Protein AF-A0A3D5MPU1-F1 (afdb_monomer_lite)

Structure (mmCIF, N/CA/C/O backbone):
data_AF-A0A3D5MPU1-F1
#
_entry.id   AF-A0A3D5MPU1-F1
#
loop_
_atom_site.group_PDB
_atom_site.id
_atom_site.type_symbol
_atom_site.label_atom_id
_atom_site.label_alt_id
_atom_site.label_comp_id
_atom_site.label_asym_id
_atom_site.label_entity_id
_atom_site.label_seq_id
_atom_site.pdbx_PDB_ins_code
_atom_site.Cartn_x
_atom_site.Cartn_y
_atom_site.Cartn_z
_atom_site.occupancy
_atom_site.B_iso_or_equiv
_atom_site.auth_seq_id
_atom_site.auth_comp_id
_atom_site.auth_asym_id
_atom_site.auth_atom_id
_atom_site.pdbx_PDB_model_num
ATOM 1 N N . MET A 1 1 ? -26.721 -15.824 53.445 1.00 35.22 1 MET A N 1
ATOM 2 C CA . MET A 1 1 ? -26.313 -14.855 52.401 1.00 35.22 1 MET A CA 1
ATOM 3 C C . MET A 1 1 ? -26.023 -15.673 51.146 1.00 35.22 1 MET A C 1
ATOM 5 O O . MET A 1 1 ? -25.063 -16.417 51.163 1.00 35.22 1 MET A O 1
ATOM 9 N N . ARG A 1 2 ? -26.947 -15.880 50.197 1.00 25.91 2 ARG A N 1
ATOM 10 C CA . ARG A 1 2 ? -27.462 -14.922 49.196 1.00 25.91 2 ARG A CA 1
ATOM 11 C C . ARG A 1 2 ? -26.354 -14.086 48.544 1.00 25.91 2 ARG A C 1
ATOM 13 O O . ARG A 1 2 ? -25.789 -13.239 49.220 1.00 25.91 2 ARG A O 1
ATOM 20 N N . GLY A 1 3 ? -26.198 -14.259 47.229 1.00 29.27 3 GLY A N 1
ATOM 21 C CA . GLY A 1 3 ? -25.849 -13.179 46.303 1.00 29.27 3 GLY A CA 1
ATOM 22 C C . GLY A 1 3 ? -24.435 -13.208 45.731 1.00 29.27 3 GLY A C 1
ATOM 23 O O . GLY A 1 3 ? -23.505 -12.820 46.421 1.00 29.27 3 GLY A O 1
ATOM 24 N N . LEU A 1 4 ? -24.330 -13.597 44.451 1.00 30.84 4 LEU A N 1
ATOM 25 C CA . LEU A 1 4 ? -23.572 -12.936 43.361 1.00 30.84 4 LEU A CA 1
ATOM 26 C C . LEU A 1 4 ? -23.105 -13.941 42.287 1.00 30.84 4 LEU A C 1
ATOM 28 O O . LEU A 1 4 ? -21.939 -14.002 41.928 1.00 30.84 4 LEU A O 1
ATOM 32 N N . CYS A 1 5 ? -24.033 -14.723 41.741 1.00 29.59 5 CYS A N 1
ATOM 33 C CA . CYS A 1 5 ? -23.914 -15.303 40.400 1.00 29.59 5 CYS A CA 1
ATOM 34 C C . CYS A 1 5 ? -25.323 -15.312 39.810 1.00 29.59 5 CYS A C 1
ATOM 36 O O . CYS A 1 5 ? -26.058 -16.286 39.928 1.00 29.59 5 CYS A O 1
ATOM 38 N N . GLY A 1 6 ? -25.736 -14.156 39.288 1.00 26.67 6 GLY A N 1
ATOM 39 C CA . GLY A 1 6 ? -26.937 -14.057 38.472 1.00 26.67 6 GLY A CA 1
ATOM 40 C C . GLY A 1 6 ? -26.687 -14.761 37.145 1.00 26.67 6 GLY A C 1
ATOM 41 O O . GLY A 1 6 ? -25.713 -14.465 36.455 1.00 26.67 6 GLY A O 1
ATOM 42 N N . GLU A 1 7 ? -27.560 -15.708 36.829 1.00 29.25 7 GLU A N 1
ATOM 43 C CA . GLU A 1 7 ? -27.644 -16.395 35.549 1.00 29.25 7 GLU A CA 1
ATOM 44 C C . GLU A 1 7 ? -27.735 -15.370 34.407 1.00 29.25 7 GLU A C 1
ATOM 46 O O . GLU A 1 7 ? -28.662 -14.563 34.336 1.00 29.25 7 GLU A O 1
ATOM 51 N N . LEU A 1 8 ? -26.752 -15.388 33.506 1.00 30.75 8 LEU A N 1
ATOM 52 C CA . LEU A 1 8 ? -26.817 -14.661 32.242 1.00 30.75 8 LEU A CA 1
ATOM 53 C C . LEU A 1 8 ? -27.753 -15.426 31.292 1.00 30.75 8 LEU A C 1
ATOM 55 O O . LEU A 1 8 ? -27.477 -16.591 30.992 1.00 30.75 8 LEU A O 1
ATOM 59 N N . PRO A 1 9 ? -28.832 -14.816 30.770 1.00 29.73 9 PRO A N 1
ATOM 60 C CA . PRO A 1 9 ? -29.689 -15.483 29.806 1.00 29.73 9 PRO A CA 1
ATOM 61 C C . PRO A 1 9 ? -28.940 -15.664 28.480 1.00 29.73 9 PRO A C 1
ATOM 63 O O . PRO A 1 9 ? -28.600 -14.712 27.774 1.00 29.73 9 PRO A O 1
ATOM 66 N N . ALA A 1 10 ? -28.708 -16.924 28.122 1.00 34.78 10 ALA A N 1
ATOM 67 C CA . ALA A 1 10 ? -28.227 -17.340 26.817 1.00 34.78 10 ALA A CA 1
ATOM 68 C C . ALA A 1 10 ? -29.304 -17.071 25.753 1.00 34.78 10 ALA A C 1
ATOM 70 O O . ALA A 1 10 ? -30.110 -17.948 25.464 1.00 34.78 10 ALA A O 1
ATOM 71 N N . ARG A 1 11 ? -29.346 -15.854 25.193 1.00 34.81 11 ARG A N 1
ATOM 72 C CA . ARG A 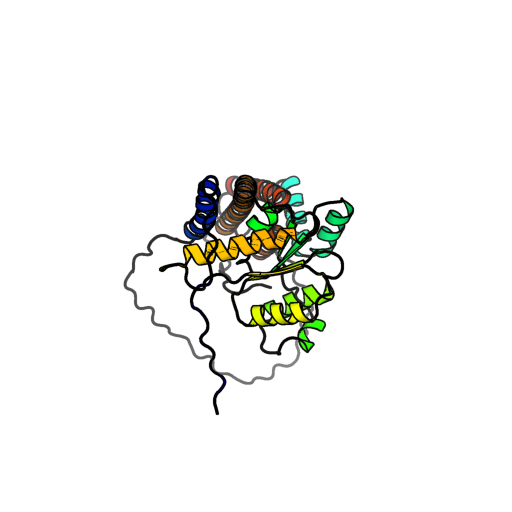1 11 ? -30.034 -15.516 23.928 1.00 34.81 11 ARG A CA 1
ATOM 73 C C . ARG A 1 11 ? -29.644 -14.104 23.471 1.00 34.81 11 ARG A C 1
ATOM 75 O O . ARG A 1 11 ? -30.420 -13.160 23.539 1.00 34.81 11 ARG A O 1
ATOM 82 N N . GLY A 1 12 ? -28.418 -13.967 22.972 1.00 27.69 12 GLY A N 1
ATOM 83 C CA . GLY A 1 12 ? -28.043 -12.837 22.124 1.00 27.69 12 GLY A CA 1
ATOM 84 C C . GLY A 1 12 ? -28.553 -13.088 20.708 1.00 27.69 12 GLY A C 1
ATOM 85 O O . GLY A 1 12 ? -28.042 -13.965 20.013 1.00 27.69 12 GLY A O 1
ATOM 86 N N . HIS A 1 13 ? -29.585 -12.357 20.293 1.00 29.94 13 HIS A N 1
ATOM 87 C CA . HIS A 1 13 ? -30.071 -12.349 18.917 1.00 29.94 13 HIS A CA 1
ATOM 88 C C . HIS A 1 13 ? -28.937 -11.962 17.951 1.00 29.94 13 HIS A C 1
ATOM 90 O O . HIS A 1 13 ? -28.546 -10.800 17.871 1.00 29.94 13 HIS A O 1
ATOM 96 N N . LEU A 1 14 ? -28.430 -12.929 17.180 1.00 31.69 14 LEU A N 1
ATOM 97 C CA . LEU A 1 14 ? -27.760 -12.637 15.912 1.00 31.69 14 LEU A CA 1
ATOM 98 C C . LEU A 1 14 ? -28.778 -11.929 14.998 1.00 31.69 14 LEU A C 1
ATOM 100 O O . LEU A 1 14 ? -29.907 -12.422 14.878 1.00 31.69 14 LEU A O 1
ATOM 104 N N . PRO A 1 15 ? -28.432 -10.800 14.352 1.00 33.56 15 PRO A N 1
ATOM 105 C CA . PRO A 1 15 ? -29.333 -10.173 13.398 1.00 33.56 15 PRO A CA 1
ATOM 106 C C . PRO A 1 15 ? -29.634 -11.163 12.267 1.00 33.56 15 PRO A C 1
ATOM 108 O O . PRO A 1 15 ? -28.725 -11.739 11.666 1.00 33.56 15 PRO A O 1
ATOM 111 N N . ARG A 1 16 ? -30.927 -11.390 12.002 1.00 30.80 16 ARG A N 1
ATOM 112 C CA . ARG A 1 16 ? -31.380 -12.205 10.867 1.00 30.80 16 ARG A CA 1
ATOM 113 C C . ARG A 1 16 ? -30.819 -11.612 9.565 1.00 30.80 16 ARG A C 1
ATOM 115 O O . ARG A 1 16 ? -30.860 -10.391 9.407 1.00 30.80 16 ARG A O 1
ATOM 122 N N . PRO A 1 17 ? -30.337 -12.439 8.620 1.00 34.53 17 PRO A N 1
ATOM 123 C CA . PRO A 1 17 ? -29.928 -11.945 7.314 1.00 34.53 17 PRO A CA 1
ATOM 124 C C . PRO A 1 17 ? -31.130 -11.301 6.611 1.00 34.53 17 PRO A C 1
ATOM 126 O O . PRO A 1 17 ? -32.203 -11.901 6.527 1.00 34.53 17 PRO A O 1
ATOM 129 N N . LEU A 1 18 ? -30.946 -10.070 6.126 1.00 30.09 18 LEU A N 1
ATOM 130 C CA . LEU A 1 18 ? -31.946 -9.354 5.333 1.00 30.09 18 LEU A CA 1
ATOM 131 C C . LEU A 1 18 ? -32.291 -10.180 4.079 1.00 30.09 18 LEU A C 1
ATOM 133 O O . LEU A 1 18 ? -31.375 -10.590 3.351 1.00 30.09 18 LEU A O 1
ATOM 137 N N . PRO A 1 19 ? -33.578 -10.443 3.797 1.00 29.64 19 PRO A N 1
ATOM 138 C CA . PRO A 1 19 ? -33.961 -11.203 2.621 1.00 29.64 19 PRO A CA 1
ATOM 139 C C . PRO A 1 19 ? -33.825 -10.328 1.368 1.00 29.64 19 PRO A C 1
ATOM 141 O O . PRO A 1 19 ? -34.307 -9.202 1.321 1.00 29.64 19 PRO A O 1
ATOM 144 N N . GLY A 1 20 ? -33.181 -10.878 0.335 1.00 35.03 20 GLY A N 1
ATOM 145 C CA . GLY A 1 20 ? -33.316 -10.386 -1.039 1.00 35.03 20 GLY A CA 1
ATOM 146 C C . GLY A 1 20 ? -32.508 -9.136 -1.400 1.00 35.03 20 GLY A C 1
ATOM 147 O O . GLY A 1 20 ? -33.103 -8.127 -1.749 1.00 35.03 20 GLY A O 1
ATOM 148 N N . ARG A 1 21 ? -31.166 -9.224 -1.350 1.00 34.47 21 ARG A N 1
ATOM 149 C CA . ARG A 1 21 ? -30.175 -8.424 -2.137 1.00 34.47 21 ARG A CA 1
ATOM 150 C C . ARG A 1 21 ? -28.704 -8.769 -1.810 1.00 34.47 21 ARG A C 1
ATOM 152 O O . ARG A 1 21 ? -27.801 -8.344 -2.518 1.00 34.47 21 ARG A O 1
ATOM 159 N N . GLY A 1 22 ? -28.447 -9.610 -0.798 1.00 31.69 22 GLY A N 1
ATOM 160 C CA . GLY A 1 22 ? -27.094 -9.958 -0.320 1.00 31.69 22 GLY A CA 1
ATOM 161 C C . GLY A 1 22 ? -26.334 -11.081 -1.050 1.00 31.69 22 GLY A C 1
ATOM 162 O O . GLY A 1 22 ? -25.187 -11.343 -0.702 1.00 31.69 22 GLY A O 1
ATOM 163 N N . ARG A 1 23 ? -26.909 -11.762 -2.056 1.00 33.88 23 ARG A N 1
ATOM 164 C CA . ARG A 1 23 ? -26.206 -12.878 -2.736 1.00 33.88 23 ARG A CA 1
ATOM 165 C C . ARG A 1 23 ? -25.052 -12.417 -3.641 1.00 33.88 23 ARG A C 1
ATOM 167 O O . ARG A 1 23 ? -24.059 -13.133 -3.731 1.00 33.88 23 ARG A O 1
ATOM 174 N N . LEU A 1 24 ? -25.123 -11.215 -4.227 1.00 36.62 24 LEU A N 1
ATOM 175 C CA . LEU A 1 24 ? -24.022 -10.660 -5.035 1.00 36.62 24 LEU A CA 1
ATOM 176 C C . LEU A 1 24 ? -22.836 -10.184 -4.172 1.00 36.62 24 LEU A C 1
ATOM 178 O O . LEU A 1 24 ? -21.691 -10.500 -4.483 1.00 36.62 24 LEU A O 1
ATOM 182 N N . GLN A 1 25 ? -23.092 -9.514 -3.039 1.00 40.81 25 GLN A N 1
ATOM 183 C CA . GLN A 1 25 ? -22.042 -9.094 -2.090 1.00 40.81 25 GLN A CA 1
ATOM 184 C C . GLN A 1 25 ? -21.296 -10.289 -1.474 1.00 40.81 25 GLN A C 1
ATOM 186 O O . GLN A 1 25 ? -20.104 -10.208 -1.181 1.00 40.81 25 GLN A O 1
ATOM 191 N N . VAL A 1 26 ? -21.989 -11.420 -1.307 1.00 40.16 26 VAL A N 1
ATOM 192 C CA . VAL A 1 26 ? -21.423 -12.652 -0.751 1.00 40.16 26 VAL A CA 1
ATOM 193 C C . VAL A 1 26 ? -20.425 -13.309 -1.699 1.00 40.16 26 VAL A C 1
ATOM 195 O O . VAL A 1 26 ? -19.353 -13.718 -1.252 1.00 40.16 26 VAL A O 1
ATOM 198 N N . HIS A 1 27 ? -20.746 -13.371 -2.992 1.00 41.03 27 HIS A N 1
ATOM 199 C CA . HIS A 1 27 ? -19.885 -13.995 -3.994 1.00 41.03 27 HIS A CA 1
ATOM 200 C C . HIS A 1 27 ? -18.610 -13.182 -4.243 1.00 41.03 27 HIS A C 1
ATOM 202 O O . HIS A 1 27 ? -17.533 -13.744 -4.420 1.00 41.03 27 HIS A O 1
ATOM 208 N N . LEU A 1 28 ? -18.713 -11.857 -4.171 1.00 42.78 28 LEU A N 1
ATOM 209 C CA . LEU A 1 28 ? -17.608 -10.954 -4.450 1.00 42.78 28 LEU A CA 1
ATOM 210 C C . LEU A 1 28 ? -16.553 -10.904 -3.329 1.00 42.78 28 LEU A C 1
ATOM 212 O O . LEU A 1 28 ? -15.352 -10.918 -3.597 1.00 42.78 28 LEU A O 1
ATOM 216 N N . LEU A 1 29 ? -16.990 -10.956 -2.067 1.00 43.28 29 LEU A N 1
ATOM 217 C CA . LEU A 1 29 ? -16.094 -11.087 -0.912 1.00 43.28 29 LEU A CA 1
ATOM 218 C C . LEU A 1 29 ? -15.352 -12.442 -0.923 1.00 43.28 29 LEU A C 1
ATOM 220 O O . LEU A 1 29 ? -14.183 -12.526 -0.557 1.00 43.28 29 LEU A O 1
ATOM 224 N N . LEU A 1 30 ? -16.018 -13.501 -1.403 1.00 44.41 30 LEU A N 1
ATOM 225 C CA . LEU A 1 30 ? -15.417 -14.826 -1.594 1.00 44.41 30 LEU A CA 1
ATOM 226 C C . LEU A 1 30 ? -14.476 -14.880 -2.802 1.00 44.41 30 LEU A C 1
ATOM 228 O O . LEU A 1 30 ? -13.489 -15.614 -2.771 1.00 44.41 30 LEU A O 1
ATOM 232 N N . LEU A 1 31 ? -14.742 -14.099 -3.852 1.00 45.19 31 LEU A N 1
ATOM 233 C CA . LEU A 1 31 ? -13.823 -13.922 -4.976 1.00 45.19 31 LEU A CA 1
ATOM 234 C C . LEU A 1 31 ? -12.543 -13.206 -4.542 1.00 45.19 31 LEU A C 1
ATOM 236 O O . LEU A 1 31 ? -11.477 -13.608 -4.996 1.00 45.19 31 LEU A O 1
ATOM 240 N N . LEU A 1 32 ? -12.611 -12.247 -3.614 1.00 46.09 32 LEU A N 1
ATOM 241 C CA . LEU A 1 32 ? -11.443 -11.656 -2.943 1.00 46.09 32 LEU A CA 1
ATOM 242 C C . LEU A 1 32 ? -10.606 -12.727 -2.223 1.00 46.09 32 LEU A C 1
ATOM 244 O O . LEU A 1 32 ? -9.409 -12.845 -2.472 1.00 46.09 32 LEU A O 1
ATOM 248 N N . CYS A 1 33 ? -11.234 -13.600 -1.430 1.00 38.41 33 CYS A N 1
ATOM 249 C CA . CYS A 1 33 ? -10.529 -14.715 -0.786 1.00 38.41 33 CYS A CA 1
ATOM 250 C C . CYS A 1 33 ? -9.966 -15.739 -1.797 1.00 38.41 33 CYS A C 1
ATOM 252 O O . CYS A 1 33 ? -8.845 -16.215 -1.633 1.00 38.41 33 CYS A O 1
ATOM 254 N N . ARG A 1 34 ? -10.692 -16.056 -2.881 1.00 37.28 34 ARG A N 1
ATOM 255 C CA . ARG A 1 34 ? -10.249 -17.014 -3.917 1.00 37.28 34 ARG A CA 1
ATOM 256 C C . ARG A 1 34 ? -9.177 -16.458 -4.859 1.00 37.28 34 ARG A C 1
ATOM 258 O O . ARG A 1 34 ? -8.331 -17.223 -5.315 1.00 37.28 34 ARG A O 1
ATOM 265 N N . THR A 1 35 ? -9.184 -15.161 -5.162 1.00 37.78 35 THR A N 1
ATOM 266 C CA . THR A 1 35 ? -8.141 -14.504 -5.976 1.00 37.78 35 THR A CA 1
ATOM 267 C C . THR A 1 35 ? -6.845 -14.325 -5.195 1.00 37.78 35 THR A C 1
ATOM 269 O O . THR A 1 35 ? -5.776 -14.523 -5.770 1.00 37.78 35 THR A O 1
ATOM 272 N N . LEU A 1 36 ? -6.929 -14.067 -3.885 1.00 38.81 36 LEU A N 1
ATOM 273 C CA . LEU A 1 36 ? -5.780 -14.152 -2.978 1.00 38.81 36 LEU A CA 1
ATOM 274 C C . LEU A 1 36 ? -5.213 -15.584 -2.905 1.00 38.81 36 LEU A C 1
ATOM 276 O O . LEU A 1 36 ? -4.003 -15.756 -2.797 1.00 38.81 36 LEU A O 1
ATOM 280 N N . HIS A 1 37 ? -6.058 -16.611 -3.048 1.00 37.25 37 HIS A N 1
ATOM 281 C CA . HIS A 1 37 ? -5.649 -18.019 -2.987 1.00 37.25 37 HIS A CA 1
ATOM 282 C C . HIS A 1 37 ? -5.073 -18.579 -4.309 1.00 37.25 37 HIS A C 1
ATOM 284 O O . HIS A 1 37 ? -4.066 -19.283 -4.295 1.00 37.25 37 HIS A O 1
ATOM 290 N N . ARG A 1 38 ? -5.633 -18.239 -5.484 1.00 34.78 38 ARG A N 1
ATOM 291 C CA . ARG A 1 38 ? -5.167 -18.794 -6.779 1.00 34.78 38 ARG A CA 1
ATOM 292 C C . ARG A 1 38 ? -3.757 -18.364 -7.199 1.00 34.78 38 ARG A C 1
ATOM 294 O O . ARG A 1 38 ? -3.171 -19.024 -8.048 1.00 34.78 38 ARG A O 1
ATOM 301 N N . ARG A 1 39 ? -3.197 -17.289 -6.635 1.00 38.34 39 ARG A N 1
ATOM 302 C CA . ARG A 1 39 ? -1.836 -16.818 -6.970 1.00 38.34 39 ARG A CA 1
ATOM 303 C C . ARG A 1 39 ? -0.739 -17.360 -6.036 1.00 38.34 39 ARG A C 1
ATOM 305 O O . ARG A 1 39 ? 0.414 -16.980 -6.198 1.00 38.34 39 ARG A O 1
ATOM 312 N N . GLY A 1 40 ? -1.081 -18.253 -5.098 1.00 30.44 40 GLY A N 1
ATOM 313 C CA . GLY A 1 40 ? -0.145 -18.882 -4.154 1.00 30.44 40 GLY A CA 1
ATOM 314 C C . GLY A 1 40 ? 0.370 -20.278 -4.536 1.00 30.44 40 GLY A C 1
ATOM 315 O O . GLY A 1 40 ? 1.191 -20.824 -3.806 1.00 30.44 40 GLY A O 1
ATOM 316 N N . HIS A 1 41 ? -0.067 -20.867 -5.653 1.00 32.22 41 HIS A N 1
ATOM 317 C CA . HIS A 1 41 ? 0.373 -22.205 -6.062 1.00 32.22 41 HIS A CA 1
ATOM 318 C C . HIS A 1 41 ? 1.336 -22.149 -7.252 1.00 32.22 41 HIS A C 1
ATOM 320 O O . HIS A 1 41 ? 0.923 -22.128 -8.410 1.00 32.22 41 HIS A O 1
ATOM 326 N N . GLY A 1 42 ? 2.637 -22.184 -6.950 1.00 30.34 42 GLY A N 1
ATOM 327 C CA . GLY A 1 42 ? 3.586 -22.880 -7.814 1.00 30.34 42 GLY A CA 1
ATOM 328 C C . GLY A 1 42 ? 3.218 -24.367 -7.833 1.00 30.34 42 GLY A C 1
ATOM 329 O O . GLY A 1 42 ? 2.860 -24.926 -6.795 1.00 30.34 42 GLY A O 1
ATOM 330 N N . GLY A 1 43 ? 3.219 -24.974 -9.020 1.00 27.86 43 GLY A N 1
ATOM 331 C CA . GLY A 1 43 ? 2.878 -26.385 -9.220 1.00 27.86 43 GLY A CA 1
ATOM 332 C C . GLY A 1 43 ? 3.766 -27.354 -8.420 1.00 27.86 43 GLY A C 1
ATOM 333 O O . GLY A 1 43 ? 4.780 -26.946 -7.851 1.00 27.86 43 GLY A O 1
ATOM 334 N N . PRO A 1 44 ? 3.398 -28.646 -8.365 1.00 26.58 44 PRO A N 1
ATOM 335 C CA . PRO A 1 44 ? 4.079 -29.624 -7.527 1.00 26.58 44 PRO A CA 1
ATOM 336 C C . PRO A 1 44 ? 5.527 -29.815 -7.993 1.00 26.58 44 PRO A C 1
ATOM 338 O O . PRO A 1 44 ? 5.783 -30.300 -9.095 1.00 26.58 44 PRO A O 1
ATOM 341 N N . VAL A 1 45 ? 6.482 -29.454 -7.135 1.00 29.78 45 VAL A N 1
ATOM 342 C CA . VAL A 1 45 ? 7.882 -29.857 -7.289 1.00 29.78 45 VAL A CA 1
ATOM 343 C C . VAL A 1 45 ? 7.947 -31.352 -6.984 1.00 29.78 45 VAL A C 1
ATOM 345 O O . VAL A 1 45 ? 7.640 -31.780 -5.873 1.00 29.78 45 VAL A O 1
ATOM 348 N N . ARG A 1 46 ? 8.297 -32.157 -7.992 1.00 28.19 46 ARG A N 1
ATOM 349 C CA . ARG A 1 46 ? 8.567 -33.591 -7.828 1.00 28.19 46 ARG A CA 1
ATOM 350 C C . ARG A 1 46 ? 9.730 -33.773 -6.850 1.00 28.19 46 ARG A C 1
ATOM 352 O O . ARG A 1 46 ? 10.785 -33.172 -7.033 1.00 28.19 46 ARG A O 1
ATOM 359 N N . SER A 1 47 ? 9.539 -34.620 -5.844 1.00 27.72 47 SER A N 1
ATOM 360 C CA . SER A 1 47 ? 10.589 -35.069 -4.932 1.00 27.72 47 SER A CA 1
ATOM 361 C C . SER A 1 47 ? 11.614 -35.909 -5.700 1.00 27.72 47 SER A C 1
ATOM 363 O O . SER A 1 47 ? 11.347 -37.063 -6.034 1.00 27.72 47 SER A O 1
ATOM 365 N N . GLY A 1 48 ? 12.760 -35.313 -6.022 1.00 28.23 48 GLY A N 1
ATOM 366 C CA . GLY A 1 48 ? 13.958 -36.040 -6.428 1.00 28.23 48 GLY A CA 1
ATOM 367 C C . GLY A 1 48 ? 14.778 -36.380 -5.190 1.00 28.23 48 GLY A C 1
ATOM 368 O O . GLY A 1 48 ? 15.161 -35.480 -4.445 1.00 28.23 48 GLY A O 1
ATOM 369 N N . ASP A 1 49 ? 15.000 -37.672 -4.974 1.00 32.72 49 ASP A N 1
ATOM 370 C CA . ASP A 1 49 ? 15.866 -38.225 -3.937 1.00 32.72 49 ASP A CA 1
ATOM 371 C C . ASP A 1 49 ? 17.302 -37.713 -4.126 1.00 32.72 49 ASP A C 1
ATOM 373 O O . ASP A 1 49 ? 17.926 -37.922 -5.167 1.00 32.72 49 ASP A O 1
ATOM 377 N N . GLY A 1 50 ? 17.822 -37.007 -3.128 1.00 27.77 50 GLY A N 1
ATOM 378 C CA . GLY A 1 50 ? 19.167 -36.448 -3.155 1.00 27.77 50 GLY A CA 1
ATOM 379 C C . GLY A 1 50 ? 19.528 -35.884 -1.791 1.00 27.77 50 GLY A C 1
ATOM 380 O O . GLY A 1 50 ? 19.188 -34.749 -1.465 1.00 27.77 50 GLY A O 1
ATOM 381 N N . SER A 1 51 ? 20.201 -36.689 -0.971 1.00 28.98 51 SER A N 1
ATOM 382 C CA . SER A 1 51 ? 20.696 -36.289 0.345 1.00 28.98 51 SER A CA 1
ATOM 383 C C . SER A 1 51 ? 21.705 -35.138 0.219 1.00 28.98 51 SER A C 1
ATOM 385 O O . SER A 1 51 ? 22.881 -35.360 -0.076 1.00 28.98 51 SER A O 1
ATOM 387 N N . LEU A 1 52 ? 21.265 -33.903 0.459 1.00 27.59 52 LEU A N 1
ATOM 388 C CA . LEU A 1 52 ? 22.157 -32.757 0.622 1.00 27.59 52 LEU A CA 1
ATOM 389 C C . LEU A 1 52 ? 22.800 -32.826 2.012 1.00 27.59 52 LEU A C 1
ATOM 391 O O . LEU A 1 52 ? 22.205 -32.430 3.014 1.00 27.59 52 LEU A O 1
ATOM 395 N N . ARG A 1 53 ? 24.026 -33.353 2.064 1.00 26.78 53 ARG A N 1
ATOM 396 C CA . ARG A 1 53 ? 24.928 -33.189 3.209 1.00 26.78 53 ARG A CA 1
ATOM 397 C C . ARG A 1 53 ? 25.262 -31.702 3.360 1.00 26.78 53 ARG A C 1
ATOM 399 O O . ARG A 1 53 ? 25.734 -31.075 2.415 1.00 26.78 53 ARG A O 1
ATOM 406 N N . GLN A 1 54 ? 24.995 -31.140 4.536 1.00 29.84 54 GLN A N 1
ATOM 407 C CA . GLN A 1 54 ? 25.442 -29.802 4.921 1.00 29.84 54 GLN A CA 1
ATOM 408 C C . GLN A 1 54 ? 26.855 -29.895 5.505 1.00 29.84 54 GLN A C 1
ATOM 410 O O . GLN A 1 54 ? 27.011 -30.100 6.704 1.00 29.84 54 GLN A O 1
ATOM 415 N N . ASP A 1 55 ? 27.876 -29.723 4.670 1.00 26.91 55 ASP A N 1
ATOM 416 C CA . ASP A 1 55 ? 29.234 -29.455 5.147 1.00 26.91 55 ASP A CA 1
ATOM 417 C C . ASP A 1 55 ? 29.438 -27.934 5.203 1.00 26.91 55 ASP A C 1
ATOM 419 O O . ASP A 1 55 ? 29.674 -27.273 4.192 1.00 26.91 55 ASP A O 1
ATOM 423 N N . VAL A 1 56 ? 29.298 -27.359 6.401 1.00 30.11 56 VAL A N 1
ATOM 424 C CA . VAL A 1 56 ? 29.649 -25.960 6.695 1.00 30.11 56 VAL A CA 1
ATOM 425 C C . VAL A 1 56 ? 31.061 -25.946 7.292 1.00 30.11 56 VAL A C 1
ATOM 427 O O . VAL A 1 56 ? 31.253 -26.517 8.367 1.00 30.11 56 VAL A O 1
ATOM 430 N N . PRO A 1 57 ? 32.067 -25.301 6.671 1.00 28.58 57 PRO A N 1
ATOM 431 C CA . PRO A 1 57 ? 33.383 -25.185 7.287 1.00 28.58 57 PRO A CA 1
ATOM 432 C C . PRO A 1 57 ? 33.339 -24.199 8.459 1.00 28.58 57 PRO A C 1
ATOM 434 O O . PRO A 1 57 ? 32.891 -23.059 8.320 1.00 28.58 57 PRO A O 1
ATOM 437 N N . ALA A 1 58 ? 33.845 -24.624 9.616 1.00 28.50 58 ALA A N 1
ATOM 438 C CA . ALA A 1 58 ? 34.018 -23.774 10.787 1.00 28.50 58 ALA A CA 1
ATOM 439 C C . ALA A 1 58 ? 35.148 -22.752 10.559 1.00 28.50 58 ALA A C 1
ATOM 441 O O . ALA A 1 58 ? 36.318 -23.118 10.437 1.00 28.50 58 ALA A O 1
ATOM 442 N N . VAL A 1 59 ? 34.816 -21.459 10.550 1.00 30.48 59 VAL A N 1
ATOM 443 C CA . VAL A 1 59 ? 35.807 -20.373 10.561 1.00 30.48 59 VAL A CA 1
ATOM 444 C C . VAL A 1 59 ? 36.288 -20.166 12.001 1.00 30.48 59 VAL A C 1
ATOM 446 O O . VAL A 1 59 ? 35.537 -19.704 12.859 1.00 30.48 59 VAL A O 1
ATOM 449 N N . ARG A 1 60 ? 37.548 -20.525 12.278 1.00 28.20 60 ARG A N 1
ATOM 450 C CA . ARG A 1 60 ? 38.240 -20.205 13.537 1.00 28.20 60 ARG A CA 1
ATOM 451 C C . ARG A 1 60 ? 38.642 -18.728 13.545 1.00 28.20 60 ARG A C 1
ATOM 453 O O . ARG A 1 60 ? 39.316 -18.266 12.629 1.00 28.20 60 ARG A O 1
ATOM 460 N N . GLY A 1 61 ? 38.249 -18.009 14.595 1.00 28.67 61 GLY A N 1
ATOM 461 C CA . GLY A 1 61 ? 38.651 -16.625 14.835 1.00 28.67 61 GLY A CA 1
ATOM 462 C C . GLY A 1 61 ? 40.130 -16.520 15.209 1.00 28.67 61 GLY A C 1
ATOM 463 O O . GLY A 1 61 ? 40.577 -17.149 16.165 1.00 28.67 61 GLY A O 1
ATOM 464 N N . GLY A 1 62 ? 40.873 -15.709 14.458 1.00 26.41 62 GLY A N 1
ATOM 465 C CA . GLY A 1 62 ? 42.214 -15.250 14.806 1.00 26.41 62 GLY A CA 1
ATOM 466 C C . GLY A 1 62 ? 42.193 -13.740 15.022 1.00 26.41 62 GLY A C 1
ATOM 467 O O . GLY A 1 62 ? 41.912 -12.980 14.099 1.00 26.41 62 GLY A O 1
ATOM 468 N N . SER A 1 63 ? 42.468 -13.308 16.250 1.00 33.84 63 SER A N 1
ATOM 469 C CA . SER A 1 63 ? 42.645 -11.907 16.625 1.00 33.84 63 SER A CA 1
ATOM 470 C C . SER A 1 63 ? 43.956 -11.370 16.042 1.00 33.84 63 SER A C 1
ATOM 472 O O . SER A 1 63 ? 45.030 -11.629 16.582 1.00 33.84 63 SER A O 1
ATOM 474 N N . GLY A 1 64 ? 43.871 -10.622 14.944 1.00 28.11 64 GLY A N 1
ATOM 475 C CA . GLY A 1 64 ? 44.989 -9.882 14.364 1.00 28.11 64 GLY A CA 1
ATOM 476 C C . GLY A 1 64 ? 44.637 -8.406 14.238 1.00 28.11 64 GLY A C 1
ATOM 477 O O . GLY A 1 64 ? 43.838 -8.032 13.384 1.00 28.11 64 GLY A O 1
ATOM 478 N N . LEU A 1 65 ? 45.227 -7.570 15.096 1.00 32.62 65 LEU A N 1
ATOM 479 C CA . LEU A 1 65 ? 45.231 -6.115 14.947 1.00 32.62 65 LEU A CA 1
ATOM 480 C C . LEU A 1 65 ? 45.858 -5.738 13.596 1.00 32.62 65 LEU A C 1
ATOM 482 O O . LEU A 1 65 ? 47.061 -5.910 13.408 1.00 32.62 65 LEU A O 1
ATOM 486 N N . LEU A 1 66 ? 45.066 -5.170 12.685 1.00 31.73 66 LEU A N 1
ATOM 487 C CA . LEU A 1 66 ? 45.568 -4.486 11.494 1.00 31.73 66 LEU A CA 1
ATOM 488 C C . LEU A 1 66 ? 45.355 -2.978 11.645 1.00 31.73 66 LEU A C 1
ATOM 490 O O . LEU A 1 66 ? 44.236 -2.485 11.775 1.00 31.73 66 LEU A O 1
ATOM 494 N N . LYS A 1 67 ? 46.486 -2.268 11.674 1.00 27.23 67 LYS A N 1
ATOM 495 C CA . LYS A 1 67 ? 46.606 -0.811 11.675 1.00 27.23 67 LYS A CA 1
ATOM 496 C C . LYS A 1 67 ? 46.049 -0.211 10.378 1.00 27.23 67 LYS A C 1
ATOM 498 O O . LYS A 1 67 ? 46.254 -0.759 9.303 1.00 27.23 67 LYS A O 1
ATOM 503 N N . GLY A 1 68 ? 45.421 0.954 10.547 1.00 33.28 68 GLY A N 1
ATOM 504 C CA . GLY A 1 68 ? 45.164 2.031 9.586 1.00 33.28 68 GLY A CA 1
ATOM 505 C C . GLY A 1 68 ? 45.356 1.763 8.092 1.00 33.28 68 GLY A C 1
ATOM 506 O O . GLY A 1 68 ? 46.471 1.816 7.587 1.00 33.28 68 GLY A O 1
ATOM 507 N N . ALA A 1 69 ? 44.234 1.679 7.381 1.00 27.98 69 ALA A N 1
ATOM 508 C CA . ALA A 1 69 ? 44.119 2.150 6.008 1.00 27.98 69 ALA A CA 1
ATOM 509 C C . ALA A 1 69 ? 42.875 3.044 5.931 1.00 27.98 69 ALA A C 1
ATOM 511 O O . ALA A 1 69 ? 41.770 2.631 6.286 1.00 27.98 69 ALA A O 1
ATOM 512 N N . SER A 1 70 ? 43.077 4.294 5.530 1.00 26.31 70 SER A N 1
ATOM 513 C CA . SER A 1 70 ? 42.032 5.269 5.246 1.00 26.31 70 SER A CA 1
ATOM 514 C C . SER A 1 70 ? 41.132 4.742 4.130 1.00 26.31 70 SER A C 1
ATOM 516 O O . SER A 1 70 ? 41.484 4.774 2.952 1.00 26.31 70 SER A O 1
ATOM 518 N N . VAL A 1 71 ? 39.947 4.256 4.497 1.00 32.16 71 VAL A N 1
ATOM 519 C CA . VAL A 1 71 ? 38.887 3.968 3.531 1.00 32.16 71 VAL A CA 1
ATOM 520 C C . VAL A 1 71 ? 38.330 5.310 3.081 1.00 32.16 71 VAL A C 1
ATOM 522 O O . VAL A 1 71 ? 37.559 5.954 3.790 1.00 32.16 71 VAL A O 1
ATOM 525 N N . GLY A 1 72 ? 38.782 5.749 1.908 1.00 26.05 72 GLY A N 1
ATOM 526 C CA . GLY A 1 72 ? 38.183 6.860 1.191 1.00 26.05 72 GLY A CA 1
ATOM 527 C C . GLY A 1 72 ? 36.684 6.625 1.038 1.00 26.05 72 GLY A C 1
ATOM 528 O O . GLY A 1 72 ? 36.238 5.562 0.599 1.00 26.05 72 GLY A O 1
ATOM 529 N N . THR A 1 73 ? 35.913 7.633 1.424 1.00 29.31 73 THR A N 1
ATOM 530 C CA . THR A 1 73 ? 34.463 7.720 1.292 1.00 29.31 73 THR A CA 1
ATOM 531 C C . THR A 1 73 ? 34.093 7.764 -0.191 1.00 29.31 73 THR A C 1
ATOM 533 O O . THR A 1 73 ? 33.801 8.815 -0.751 1.00 29.31 73 THR A O 1
ATOM 536 N N . SER A 1 74 ? 34.116 6.614 -0.866 1.00 28.08 74 SER A N 1
ATOM 537 C CA . SER A 1 74 ? 33.361 6.465 -2.105 1.00 28.08 74 SER A CA 1
ATOM 538 C C . SER A 1 74 ? 31.903 6.271 -1.706 1.00 28.08 74 SER A C 1
ATOM 540 O O . SER A 1 74 ? 31.477 5.205 -1.264 1.00 28.08 74 SER A O 1
ATOM 542 N N . VAL A 1 75 ? 31.140 7.359 -1.785 1.00 32.69 75 VAL A N 1
ATOM 543 C CA . VAL A 1 75 ? 29.681 7.303 -1.829 1.00 32.69 75 VAL A CA 1
ATOM 544 C C . VAL A 1 75 ? 29.354 6.487 -3.075 1.00 32.69 75 VAL A C 1
ATOM 546 O O . VAL A 1 75 ? 29.428 6.987 -4.195 1.00 32.69 75 VAL A O 1
ATOM 549 N N . GLY A 1 76 ? 29.145 5.185 -2.877 1.00 29.23 76 GLY A N 1
ATOM 550 C CA . GLY A 1 76 ? 28.889 4.239 -3.950 1.00 29.23 76 GLY A CA 1
ATOM 551 C C . GLY A 1 76 ? 27.727 4.737 -4.796 1.00 29.23 76 GLY A C 1
ATOM 552 O O . GLY A 1 76 ? 26.666 5.064 -4.262 1.00 29.23 76 GLY A O 1
ATOM 553 N N . ALA A 1 77 ? 27.967 4.829 -6.105 1.00 38.22 77 ALA A N 1
ATOM 554 C CA . ALA A 1 77 ? 26.969 5.172 -7.101 1.00 38.22 77 ALA A CA 1
ATOM 555 C C . ALA A 1 77 ? 25.664 4.419 -6.808 1.00 38.22 77 ALA A C 1
ATOM 557 O O . ALA A 1 77 ? 25.684 3.218 -6.520 1.00 38.22 77 ALA A O 1
ATOM 558 N N . GLY A 1 78 ? 24.544 5.145 -6.852 1.00 37.97 78 GLY A N 1
ATOM 559 C CA . GLY A 1 78 ? 23.217 4.568 -6.677 1.00 37.97 78 GLY A CA 1
ATOM 560 C C . GLY A 1 78 ? 22.998 3.353 -7.589 1.00 37.97 78 GLY A C 1
ATOM 561 O O . GLY A 1 78 ? 23.753 3.141 -8.544 1.00 37.97 78 GLY A O 1
ATOM 562 N N . PRO A 1 79 ? 21.975 2.527 -7.309 1.00 45.38 79 PRO A N 1
ATOM 563 C CA . PRO A 1 79 ? 21.677 1.375 -8.149 1.00 45.38 79 PRO A CA 1
ATOM 564 C C . PRO A 1 79 ? 21.602 1.800 -9.624 1.00 45.38 79 PRO A C 1
ATOM 566 O O . PRO A 1 79 ? 21.112 2.900 -9.900 1.00 45.38 79 PRO A O 1
ATOM 569 N N . PRO A 1 80 ? 22.098 0.969 -10.562 1.00 54.44 80 PRO A N 1
ATOM 570 C CA . PRO A 1 80 ? 22.120 1.333 -11.972 1.00 54.44 80 PRO A CA 1
ATOM 571 C C . PRO A 1 80 ? 20.712 1.761 -12.404 1.00 54.44 80 PRO A C 1
ATOM 573 O O . PRO A 1 80 ? 19.745 1.112 -12.007 1.00 54.44 80 PRO A O 1
ATOM 576 N N . PRO A 1 81 ? 20.560 2.863 -13.153 1.00 67.75 81 PRO A N 1
ATOM 577 C CA . PRO A 1 81 ? 19.242 3.368 -13.505 1.00 67.75 81 PRO A CA 1
ATOM 578 C C . PRO A 1 81 ? 18.463 2.314 -14.300 1.00 67.75 81 PRO A C 1
ATOM 580 O O . PRO A 1 81 ? 19.035 1.590 -15.117 1.00 67.75 81 PRO A O 1
ATOM 583 N N . CYS A 1 82 ? 17.154 2.233 -14.052 1.00 78.75 82 CYS A N 1
ATOM 584 C CA . CYS A 1 82 ? 16.261 1.403 -14.855 1.00 78.75 82 CYS A CA 1
ATOM 585 C C . CYS A 1 82 ? 16.351 1.837 -16.322 1.00 78.75 82 CYS A C 1
ATOM 587 O O . CYS A 1 82 ? 16.217 3.025 -16.632 1.00 78.75 82 CYS A O 1
ATOM 589 N N . ARG A 1 83 ? 16.587 0.883 -17.222 1.00 81.25 83 ARG A N 1
ATOM 590 C CA . ARG A 1 83 ? 16.816 1.153 -18.645 1.00 81.25 83 ARG A CA 1
ATOM 591 C C . ARG A 1 83 ? 15.488 1.187 -19.404 1.00 81.25 83 ARG A C 1
ATOM 593 O O . ARG A 1 83 ? 15.186 0.276 -20.164 1.00 81.25 83 ARG A O 1
ATOM 600 N N . THR A 1 84 ? 14.703 2.234 -19.158 1.00 80.94 84 THR A N 1
ATOM 601 C CA . THR A 1 84 ? 13.480 2.547 -19.923 1.00 80.94 84 THR A CA 1
ATOM 602 C C . THR A 1 84 ? 13.825 3.169 -21.276 1.00 80.94 84 THR A C 1
ATOM 604 O O . THR A 1 84 ? 14.779 3.951 -21.371 1.00 80.94 84 THR A O 1
ATOM 607 N N . ALA A 1 85 ? 13.048 2.855 -22.314 1.00 73.12 85 ALA A N 1
ATOM 608 C CA . ALA A 1 85 ? 13.247 3.390 -23.661 1.00 73.12 85 ALA A CA 1
ATOM 609 C C . ALA A 1 85 ? 12.469 4.700 -23.877 1.00 73.12 85 ALA A C 1
ATOM 611 O O . ALA A 1 85 ? 13.015 5.676 -24.395 1.00 73.12 85 ALA A O 1
ATOM 612 N N . GLY A 1 86 ? 11.211 4.749 -23.438 1.00 88.56 86 GLY A N 1
ATOM 613 C CA . GLY A 1 86 ? 10.298 5.869 -23.650 1.00 88.56 86 GLY A CA 1
ATOM 614 C C . GLY A 1 86 ? 10.303 6.927 -22.540 1.00 88.56 86 GLY A C 1
ATOM 615 O O . GLY A 1 86 ? 10.437 6.635 -21.350 1.00 88.56 86 GLY A O 1
ATOM 616 N N . GLY A 1 87 ? 10.066 8.189 -22.920 1.00 92.44 87 GLY A N 1
ATOM 617 C CA . GLY A 1 87 ? 9.924 9.301 -21.968 1.00 92.44 87 GLY A CA 1
ATOM 618 C C . GLY A 1 87 ? 8.736 9.141 -21.010 1.00 92.44 87 GLY A C 1
ATOM 619 O O . GLY A 1 87 ? 8.854 9.461 -19.829 1.00 92.44 87 GLY A O 1
ATOM 620 N N . ALA A 1 88 ? 7.619 8.577 -21.484 1.00 95.62 88 ALA A N 1
ATOM 621 C CA . ALA A 1 88 ? 6.445 8.306 -20.652 1.00 95.62 88 ALA A CA 1
ATOM 622 C C . ALA A 1 88 ? 6.728 7.246 -19.573 1.00 95.62 88 ALA A C 1
ATOM 624 O O . ALA A 1 88 ? 6.361 7.436 -18.415 1.00 95.62 88 ALA A O 1
ATOM 625 N N . ALA A 1 89 ? 7.440 6.171 -19.925 1.00 95.69 89 ALA A N 1
ATOM 626 C CA . ALA A 1 89 ? 7.846 5.133 -18.979 1.00 95.69 89 ALA A CA 1
ATOM 627 C C . ALA A 1 89 ? 8.820 5.670 -17.924 1.00 95.69 89 ALA A C 1
ATOM 629 O O . ALA A 1 89 ? 8.691 5.357 -16.741 1.00 95.69 89 ALA A O 1
ATOM 630 N N . ARG A 1 90 ? 9.750 6.546 -18.326 1.00 95.06 90 ARG A N 1
ATOM 631 C CA . ARG A 1 90 ? 10.642 7.242 -17.390 1.00 95.06 90 ARG A CA 1
ATOM 632 C C . ARG A 1 90 ? 9.871 8.121 -16.405 1.00 95.06 90 ARG A C 1
ATOM 634 O O . ARG A 1 90 ? 10.109 8.027 -15.205 1.00 95.06 90 ARG A O 1
ATOM 641 N N . ALA A 1 91 ? 8.907 8.904 -16.886 1.00 96.44 91 ALA A N 1
ATOM 642 C CA . ALA A 1 91 ? 8.065 9.734 -16.026 1.00 96.44 91 ALA A CA 1
ATOM 643 C C . ALA A 1 91 ? 7.206 8.896 -15.059 1.00 96.44 91 ALA A C 1
ATOM 645 O O . ALA A 1 91 ? 7.092 9.238 -13.881 1.00 96.44 91 ALA A O 1
ATOM 646 N N . ALA A 1 92 ? 6.639 7.779 -15.530 1.00 97.12 92 ALA A N 1
ATOM 647 C CA . ALA A 1 92 ? 5.895 6.833 -14.698 1.00 97.12 92 ALA A CA 1
ATOM 648 C C . ALA A 1 92 ? 6.781 6.237 -13.589 1.00 97.12 92 ALA A C 1
ATOM 650 O O . ALA A 1 92 ? 6.408 6.244 -12.413 1.00 97.12 92 ALA A O 1
ATOM 651 N N . LEU A 1 93 ? 7.990 5.787 -13.943 1.00 96.56 93 LEU A N 1
ATOM 652 C CA . LEU A 1 93 ? 8.984 5.295 -12.991 1.00 96.56 93 LEU A CA 1
ATOM 653 C C . LEU A 1 93 ? 9.330 6.350 -11.933 1.00 96.56 93 LEU A C 1
ATOM 655 O O . LEU A 1 93 ? 9.322 6.048 -10.740 1.00 96.56 93 LEU A O 1
ATOM 659 N N . GLU A 1 94 ? 9.634 7.577 -12.355 1.00 95.56 94 GLU A N 1
ATOM 660 C CA . GLU A 1 94 ? 9.986 8.672 -11.449 1.00 95.56 94 GLU A CA 1
ATOM 661 C C . GLU A 1 94 ? 8.847 9.005 -10.484 1.00 95.56 94 GLU A C 1
ATOM 663 O O . GLU A 1 94 ? 9.102 9.200 -9.294 1.00 95.56 94 GLU A O 1
ATOM 668 N N . ARG A 1 95 ? 7.595 9.017 -10.960 1.00 96.00 95 ARG A N 1
ATOM 669 C CA . ARG A 1 95 ? 6.419 9.262 -10.114 1.00 96.00 95 ARG A CA 1
ATOM 670 C C . ARG A 1 95 ? 6.252 8.174 -9.056 1.00 96.00 95 ARG A C 1
ATOM 672 O O . ARG A 1 95 ? 6.121 8.496 -7.876 1.00 96.00 95 ARG A O 1
ATOM 679 N N . LEU A 1 96 ? 6.326 6.902 -9.458 1.00 96.44 96 LEU A N 1
ATOM 680 C CA . LEU A 1 96 ? 6.252 5.754 -8.548 1.00 96.44 96 LEU A CA 1
ATOM 681 C C . LEU A 1 96 ? 7.364 5.819 -7.491 1.00 96.44 96 LEU A C 1
ATOM 683 O O . LEU A 1 96 ? 7.097 5.749 -6.293 1.00 96.44 96 LEU A O 1
ATOM 687 N N . VAL A 1 97 ? 8.616 6.015 -7.906 1.00 95.25 97 VAL A N 1
ATOM 688 C CA . VAL A 1 97 ? 9.751 6.084 -6.973 1.00 95.25 97 VAL A CA 1
ATOM 689 C C . VAL A 1 97 ? 9.622 7.276 -6.018 1.00 95.25 97 VAL A C 1
ATOM 691 O O . VAL A 1 97 ? 9.836 7.114 -4.815 1.00 95.25 97 VAL A O 1
ATOM 694 N N . ARG A 1 98 ? 9.229 8.454 -6.519 1.00 93.75 98 ARG A N 1
ATOM 695 C CA . ARG A 1 98 ? 9.062 9.668 -5.706 1.00 93.75 98 ARG A CA 1
ATOM 696 C C . ARG A 1 98 ? 7.974 9.501 -4.651 1.00 93.75 98 ARG A C 1
ATOM 698 O O . ARG A 1 98 ? 8.224 9.807 -3.490 1.00 93.75 98 ARG A O 1
ATOM 705 N N . ALA A 1 99 ? 6.812 8.972 -5.025 1.00 92.00 99 ALA A N 1
ATOM 706 C CA . ALA A 1 99 ? 5.702 8.784 -4.094 1.00 92.00 99 ALA A CA 1
ATOM 707 C C . ALA A 1 99 ? 6.048 7.825 -2.946 1.00 92.00 99 ALA A C 1
ATOM 709 O O . ALA A 1 99 ? 5.623 8.028 -1.814 1.00 92.00 99 ALA A O 1
ATOM 710 N N . GLY A 1 100 ? 6.854 6.792 -3.216 1.00 89.00 100 GLY A N 1
ATOM 711 C CA . GLY A 1 100 ? 7.342 5.887 -2.174 1.00 89.00 100 GLY A CA 1
ATOM 712 C C . GLY A 1 100 ? 8.379 6.522 -1.241 1.00 89.00 100 GLY A C 1
ATOM 713 O O . GLY A 1 100 ? 8.465 6.136 -0.076 1.00 89.00 100 GLY A O 1
ATOM 714 N N . ALA A 1 101 ? 9.172 7.473 -1.741 1.00 88.44 101 ALA A N 1
ATOM 715 C CA . ALA A 1 101 ? 10.197 8.170 -0.965 1.00 88.44 101 ALA A CA 1
ATOM 716 C C . ALA A 1 101 ? 9.623 9.309 -0.105 1.00 88.44 101 ALA A C 1
ATOM 718 O O . ALA A 1 101 ? 10.094 9.529 1.013 1.00 88.44 101 ALA A O 1
ATOM 719 N N . ASP A 1 102 ? 8.605 10.005 -0.612 1.00 88.50 102 ASP A N 1
ATOM 720 C CA . ASP A 1 102 ? 7.945 11.122 0.062 1.00 88.50 102 ASP A CA 1
ATOM 721 C C . ASP A 1 102 ? 6.410 11.049 -0.064 1.00 88.50 102 ASP A C 1
ATOM 723 O O . ASP A 1 102 ? 5.791 11.793 -0.833 1.00 88.50 102 ASP A O 1
ATOM 727 N N . PRO A 1 103 ? 5.766 10.147 0.698 1.00 89.50 103 PRO A N 1
ATOM 728 C CA . PRO A 1 103 ? 4.314 10.010 0.673 1.00 89.50 103 PRO A CA 1
ATOM 729 C C . PRO A 1 103 ? 3.584 11.243 1.220 1.00 89.50 103 PRO A C 1
ATOM 731 O O . PRO A 1 103 ? 2.437 11.480 0.853 1.00 89.50 103 PRO A O 1
ATOM 734 N N . VAL A 1 104 ? 4.220 12.036 2.090 1.00 88.38 104 VAL A N 1
ATOM 735 C CA . VAL A 1 104 ? 3.589 13.211 2.713 1.00 88.38 104 V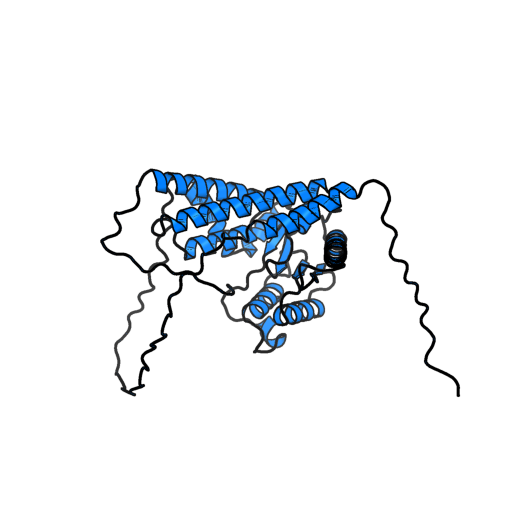AL A CA 1
ATOM 736 C C . VAL A 1 104 ? 3.328 14.293 1.678 1.00 88.38 104 VAL A C 1
ATOM 738 O O . VAL A 1 104 ? 2.220 14.826 1.633 1.00 88.38 104 VAL A O 1
ATOM 741 N N . SER A 1 105 ? 4.314 14.601 0.834 1.00 90.50 105 SER A N 1
ATOM 742 C CA . SER A 1 105 ? 4.140 15.612 -0.212 1.00 90.50 105 SER A CA 1
ATOM 743 C C . SER A 1 105 ? 3.030 15.228 -1.190 1.00 90.50 105 SER A C 1
ATOM 745 O O . SER A 1 105 ? 2.160 16.049 -1.470 1.00 90.50 105 SER A O 1
ATOM 747 N N . TYR A 1 106 ? 2.967 13.958 -1.605 1.00 92.50 106 TYR A N 1
ATOM 748 C CA . TYR A 1 106 ? 1.881 13.470 -2.459 1.00 92.50 106 TYR A CA 1
ATOM 749 C C . TYR A 1 106 ? 0.496 13.653 -1.816 1.00 92.50 106 TYR A C 1
ATOM 751 O O . TYR A 1 106 ? -0.443 14.131 -2.454 1.00 92.50 106 TYR A O 1
ATOM 759 N N . LEU A 1 107 ? 0.353 13.310 -0.532 1.00 92.38 107 LEU A N 1
ATOM 760 C CA . LEU A 1 107 ? -0.929 13.442 0.165 1.00 92.38 107 LEU A CA 1
ATOM 761 C C . LEU A 1 107 ? -1.371 14.898 0.322 1.00 92.38 107 LEU A C 1
ATOM 763 O O . LEU A 1 107 ? -2.560 15.191 0.177 1.00 92.38 107 LEU A O 1
ATOM 767 N N . ARG A 1 108 ? -0.421 15.810 0.550 1.00 91.94 108 ARG A N 1
ATOM 768 C CA . ARG A 1 108 ? -0.682 17.254 0.603 1.00 91.94 108 ARG A CA 1
ATOM 769 C C . ARG A 1 108 ? -1.203 17.788 -0.719 1.00 91.94 108 ARG A C 1
ATOM 771 O O . ARG A 1 108 ? -2.198 18.508 -0.732 1.00 91.94 108 ARG A O 1
ATOM 778 N N . GLU A 1 109 ? -0.560 17.412 -1.822 1.00 93.25 109 GLU A N 1
ATOM 779 C CA . GLU A 1 109 ? -0.978 17.802 -3.172 1.00 93.25 109 GLU A CA 1
ATOM 780 C C . GLU A 1 109 ? -2.400 17.311 -3.472 1.00 93.25 109 GLU A C 1
ATOM 782 O O . GLU A 1 109 ? -3.249 18.089 -3.911 1.00 93.25 109 GLU A O 1
ATOM 787 N N . ARG A 1 110 ? -2.708 16.049 -3.143 1.00 93.06 110 ARG A N 1
ATOM 788 C CA . ARG A 1 110 ? -4.062 15.493 -3.291 1.00 93.06 110 ARG A CA 1
ATOM 789 C C . ARG A 1 110 ? -5.107 16.246 -2.480 1.00 93.06 110 ARG A C 1
ATOM 791 O O . ARG A 1 110 ? -6.179 16.556 -2.998 1.00 93.06 110 ARG A O 1
ATOM 798 N N . ARG A 1 111 ? -4.809 16.521 -1.210 1.00 90.94 111 ARG A N 1
ATOM 799 C CA . ARG A 1 111 ? -5.707 17.261 -0.319 1.00 90.94 111 ARG A CA 1
ATOM 800 C C . ARG A 1 111 ? -5.962 18.670 -0.852 1.00 90.94 111 ARG A C 1
ATOM 802 O O . ARG A 1 111 ? -7.110 19.099 -0.884 1.00 90.94 111 ARG A O 1
ATOM 809 N N . ALA A 1 112 ? -4.919 19.364 -1.310 1.00 93.19 112 ALA A N 1
ATOM 810 C CA . ALA A 1 112 ? -5.037 20.697 -1.899 1.00 93.19 112 ALA A CA 1
ATOM 811 C C . ALA A 1 112 ? -5.881 20.700 -3.186 1.00 93.19 112 ALA A C 1
ATOM 813 O O . ALA A 1 112 ? -6.601 21.660 -3.445 1.00 93.19 112 ALA A O 1
ATOM 814 N N . ALA A 1 113 ? -5.851 19.607 -3.953 1.00 94.44 113 ALA A N 1
ATOM 815 C CA . ALA A 1 113 ? -6.704 19.399 -5.123 1.00 94.44 113 ALA A CA 1
ATOM 816 C C . ALA A 1 113 ? -8.159 19.002 -4.785 1.00 94.44 113 ALA A C 1
ATOM 818 O O . ALA A 1 113 ? -8.943 18.741 -5.696 1.00 94.44 113 ALA A O 1
ATOM 819 N N . GLY A 1 114 ? -8.535 18.927 -3.501 1.00 91.69 114 GLY A N 1
ATOM 820 C CA . GLY A 1 114 ? -9.884 18.545 -3.071 1.00 91.69 114 GLY A CA 1
ATOM 821 C C . GLY A 1 114 ? -10.197 17.055 -3.244 1.00 91.69 114 GLY A C 1
ATOM 822 O O . GLY A 1 114 ? -11.365 16.682 -3.334 1.00 91.69 114 GLY A O 1
ATOM 823 N N . ALA A 1 115 ? -9.175 16.196 -3.320 1.00 93.31 115 ALA A N 1
ATOM 824 C CA . ALA A 1 115 ? -9.373 14.753 -3.416 1.00 93.31 115 ALA A CA 1
ATOM 825 C C . ALA A 1 115 ? -9.937 14.161 -2.112 1.00 93.31 115 ALA A C 1
ATOM 827 O O . ALA A 1 115 ? -9.761 14.715 -1.025 1.00 93.31 115 ALA A O 1
ATOM 828 N N . ASN A 1 116 ? -10.567 12.986 -2.221 1.00 92.62 116 ASN A N 1
ATOM 829 C CA . ASN A 1 116 ? -11.138 12.295 -1.066 1.00 92.62 116 ASN A CA 1
ATOM 830 C C . ASN A 1 116 ? -10.082 12.009 0.018 1.00 92.62 116 ASN A C 1
ATOM 832 O O . ASN A 1 116 ? -8.931 11.700 -0.317 1.00 92.62 116 ASN A O 1
ATOM 836 N N . PRO A 1 117 ? -10.468 12.043 1.308 1.00 93.19 117 PRO A N 1
ATOM 837 C CA . PRO A 1 117 ? -9.530 11.851 2.401 1.00 93.19 117 PRO A CA 1
ATOM 838 C C . PRO A 1 117 ? -8.788 10.517 2.343 1.00 93.19 117 PRO A C 1
ATOM 840 O O . PRO A 1 117 ? -9.329 9.466 1.976 1.00 93.19 117 PRO A O 1
ATOM 843 N N . ALA A 1 118 ? -7.525 10.569 2.755 1.00 94.56 118 ALA A N 1
ATOM 844 C CA . ALA A 1 118 ? -6.676 9.400 2.842 1.00 94.56 118 ALA A CA 1
ATOM 845 C C . ALA A 1 118 ? -6.913 8.631 4.150 1.00 94.56 118 ALA A C 1
ATOM 847 O O . ALA A 1 118 ? -6.992 9.225 5.227 1.00 94.56 118 ALA A O 1
ATOM 848 N N . VAL A 1 119 ? -6.970 7.304 4.067 1.00 95.31 119 VAL A N 1
ATOM 849 C CA . VAL A 1 119 ? -6.975 6.387 5.210 1.00 95.31 119 VAL A CA 1
ATOM 850 C C . VAL A 1 119 ? -5.669 5.610 5.201 1.00 95.31 119 VAL A C 1
ATOM 852 O O . VAL A 1 119 ? -5.401 4.809 4.302 1.00 95.31 119 VAL A O 1
ATOM 855 N N . GLY A 1 120 ? -4.854 5.844 6.226 1.00 93.88 120 GLY A N 1
ATOM 856 C CA . GLY A 1 120 ? -3.632 5.089 6.436 1.00 93.88 120 GLY A CA 1
ATOM 857 C C . GLY A 1 120 ? -3.946 3.634 6.774 1.00 93.88 120 GLY A C 1
ATOM 858 O O . GLY A 1 120 ? -4.910 3.341 7.479 1.00 93.88 120 GLY A O 1
ATOM 859 N N . TYR A 1 121 ? -3.122 2.699 6.322 1.00 94.00 121 TYR A N 1
ATOM 860 C CA . TYR A 1 121 ? -3.205 1.322 6.787 1.00 94.00 121 TYR A CA 1
ATOM 861 C C . TYR A 1 121 ? -1.832 0.723 7.054 1.00 94.00 121 TYR A C 1
ATOM 863 O O . TYR A 1 121 ? -0.847 1.014 6.372 1.00 94.00 121 TYR A O 1
ATOM 871 N N . VAL A 1 122 ? -1.779 -0.141 8.064 1.00 90.94 122 VAL A N 1
ATOM 872 C CA . VAL A 1 122 ? -0.576 -0.874 8.455 1.00 90.94 122 VAL A CA 1
ATOM 873 C C . VAL A 1 122 ? -0.801 -2.360 8.202 1.00 90.94 122 VAL A C 1
ATOM 875 O O . VAL A 1 122 ? -1.834 -2.910 8.581 1.00 90.94 122 VAL A O 1
ATOM 878 N N . CYS A 1 123 ? 0.217 -3.012 7.629 1.00 86.38 123 CYS A N 1
ATOM 879 C CA . CYS A 1 123 ? 0.212 -4.404 7.162 1.00 86.38 123 CYS A CA 1
ATOM 880 C C . CYS A 1 123 ? -0.564 -4.646 5.852 1.00 86.38 123 CYS A C 1
ATOM 882 O O . CYS A 1 123 ? -1.609 -4.060 5.599 1.00 86.38 123 CYS A O 1
ATOM 884 N N . GLY A 1 124 ? -0.051 -5.560 5.018 1.00 85.88 124 GLY A N 1
ATOM 885 C CA . GLY A 1 124 ? -0.679 -5.954 3.747 1.00 85.88 124 GLY A CA 1
ATOM 886 C C . GLY A 1 124 ? -1.938 -6.820 3.891 1.00 85.88 124 GLY A C 1
ATOM 887 O O . GLY A 1 124 ? -2.547 -7.161 2.887 1.00 85.88 124 GLY A O 1
ATOM 888 N N . TYR A 1 125 ? -2.321 -7.184 5.119 1.00 90.75 125 TYR A N 1
ATOM 889 C CA . TYR A 1 125 ? -3.559 -7.921 5.407 1.00 90.75 125 TYR A CA 1
ATOM 890 C C . TYR A 1 125 ? -4.798 -7.020 5.457 1.00 90.75 125 TYR A C 1
ATOM 892 O O . TYR A 1 125 ? -5.916 -7.531 5.498 1.00 90.75 125 TYR A O 1
ATOM 900 N N . VAL A 1 126 ? -4.627 -5.693 5.473 1.00 95.69 126 VAL A N 1
ATOM 901 C CA . VAL A 1 126 ? -5.758 -4.770 5.343 1.00 95.69 126 VAL A CA 1
ATOM 902 C C . VAL A 1 126 ? -6.239 -4.801 3.887 1.00 95.69 126 VAL A C 1
ATOM 904 O O . VAL A 1 126 ? -5.451 -4.496 2.991 1.00 95.69 126 VAL A O 1
ATOM 907 N N . PRO A 1 127 ? -7.509 -5.155 3.623 1.00 95.69 127 PRO A N 1
ATOM 908 C CA . PRO A 1 127 ? -8.045 -5.190 2.270 1.00 95.69 127 PRO A CA 1
ATOM 909 C C . PRO A 1 127 ? -8.337 -3.763 1.802 1.00 95.69 127 PRO A C 1
ATOM 911 O O . PRO A 1 127 ? -9.400 -3.202 2.086 1.00 95.69 127 PRO A O 1
ATOM 914 N N . GLU A 1 128 ? -7.375 -3.156 1.105 1.00 96.75 128 GLU A N 1
ATOM 915 C CA . GLU A 1 128 ? -7.497 -1.789 0.586 1.00 96.75 128 GLU A CA 1
ATOM 916 C C . GLU A 1 128 ? -8.674 -1.620 -0.386 1.00 96.75 128 GLU A C 1
ATOM 918 O O . GLU A 1 128 ? -9.200 -0.519 -0.523 1.00 96.75 128 GLU A O 1
ATOM 923 N N . GLU A 1 129 ? -9.168 -2.711 -0.977 1.00 98.31 129 GLU A N 1
ATOM 924 C CA . GLU A 1 129 ? -10.385 -2.726 -1.787 1.00 98.31 129 GLU A CA 1
ATOM 925 C C . GLU A 1 129 ? -11.604 -2.205 -1.024 1.00 98.31 129 GLU A C 1
ATOM 927 O O . GLU A 1 129 ? -12.442 -1.518 -1.601 1.00 98.31 129 GLU A O 1
ATOM 932 N N . VAL A 1 130 ? -11.708 -2.494 0.277 1.00 98.44 130 VAL A N 1
ATOM 933 C CA . VAL A 1 130 ? -12.834 -2.030 1.102 1.00 98.44 130 VAL A CA 1
ATOM 934 C C . VAL A 1 130 ? -12.741 -0.519 1.343 1.00 98.44 130 VAL A C 1
ATOM 936 O O . VAL A 1 130 ? -13.765 0.161 1.361 1.00 98.44 130 VAL A O 1
ATOM 939 N N . ILE A 1 131 ? -11.521 0.017 1.463 1.00 98.44 131 ILE A N 1
ATOM 940 C CA . ILE A 1 131 ? -11.259 1.458 1.602 1.00 98.44 131 ILE A CA 1
ATOM 941 C C . ILE A 1 131 ? -11.609 2.185 0.296 1.00 98.44 131 ILE A C 1
ATOM 943 O O . ILE A 1 131 ? -12.365 3.156 0.320 1.00 98.44 131 ILE A O 1
ATOM 947 N N . LEU A 1 132 ? -11.143 1.664 -0.845 1.00 98.31 132 LEU A N 1
ATOM 948 C CA . LEU A 1 132 ? -11.471 2.194 -2.174 1.00 98.31 132 LEU A CA 1
ATOM 949 C C . LEU A 1 132 ? -12.979 2.174 -2.438 1.00 98.31 132 LEU A C 1
ATOM 951 O O . LEU A 1 132 ? -13.542 3.157 -2.914 1.00 98.31 132 LEU A O 1
ATOM 955 N N . ALA A 1 133 ? -13.652 1.075 -2.093 1.00 98.19 133 ALA A N 1
ATOM 956 C CA . ALA A 1 133 ? -15.090 0.929 -2.291 1.00 98.19 133 ALA A CA 1
ATOM 957 C C . ALA A 1 133 ? -15.918 1.895 -1.427 1.00 98.19 133 ALA A C 1
ATOM 959 O O . ALA A 1 133 ? -17.038 2.239 -1.802 1.00 98.19 133 ALA A O 1
ATOM 960 N N . ALA A 1 134 ? -15.366 2.367 -0.305 1.00 98.12 134 ALA A N 1
ATOM 961 C CA . ALA A 1 134 ? -15.949 3.442 0.496 1.00 98.12 134 ALA A CA 1
ATOM 962 C C . ALA A 1 134 ? -15.720 4.839 -0.120 1.00 98.12 134 ALA A C 1
ATOM 964 O O . ALA A 1 134 ? -16.223 5.830 0.401 1.00 98.12 134 ALA A O 1
ATOM 965 N N . GLY A 1 135 ? -14.994 4.938 -1.240 1.00 97.31 135 GLY A N 1
ATOM 966 C CA . GLY A 1 135 ? -14.617 6.197 -1.885 1.00 97.31 135 GLY A CA 1
ATOM 967 C C . GLY A 1 135 ? -13.408 6.887 -1.256 1.00 97.31 135 GLY A C 1
ATOM 968 O O . GLY A 1 135 ? -13.138 8.032 -1.595 1.00 97.31 135 GLY A O 1
ATOM 969 N N . LEU A 1 136 ? -12.688 6.220 -0.356 1.00 97.75 136 LEU A N 1
ATOM 970 C CA . LEU A 1 136 ? -11.549 6.788 0.362 1.00 97.75 136 LEU A CA 1
ATOM 971 C C . LEU A 1 136 ? -10.237 6.388 -0.314 1.00 97.75 136 LEU A C 1
ATOM 973 O O . LEU A 1 136 ? -10.172 5.385 -1.027 1.00 97.75 136 LEU A O 1
ATOM 977 N N . HIS A 1 137 ? -9.173 7.149 -0.065 1.00 97.38 137 HIS A N 1
ATOM 978 C CA . HIS A 1 137 ? -7.852 6.858 -0.616 1.00 97.38 137 HIS A CA 1
ATOM 979 C C . HIS A 1 137 ? -7.023 6.014 0.373 1.00 97.38 137 HIS A C 1
ATOM 981 O O . HIS A 1 137 ? -6.628 6.525 1.419 1.00 97.38 137 HIS A O 1
ATOM 987 N N . PRO A 1 138 ? -6.734 4.726 0.109 1.00 96.81 138 PRO A N 1
ATOM 988 C CA . PRO A 1 138 ? -5.907 3.939 1.016 1.00 96.81 138 PRO A CA 1
ATOM 989 C C . PRO A 1 138 ? -4.441 4.349 0.895 1.00 96.81 138 PRO A C 1
ATOM 991 O O . PRO A 1 138 ? -3.939 4.505 -0.205 1.00 96.81 138 PRO A O 1
ATOM 994 N N . VAL A 1 139 ? -3.691 4.436 1.984 1.00 94.19 139 VAL A N 1
ATOM 995 C CA . VAL A 1 139 ? -2.238 4.671 1.907 1.00 94.19 139 VAL A CA 1
ATOM 996 C C . VAL A 1 139 ? -1.532 3.722 2.840 1.00 94.19 139 VAL A C 1
ATOM 998 O O . VAL A 1 139 ? -1.798 3.716 4.043 1.00 94.19 139 VAL A O 1
ATOM 1001 N N . ARG A 1 140 ? -0.615 2.917 2.305 1.00 91.50 140 ARG A N 1
ATOM 1002 C CA . ARG A 1 140 ? 0.167 2.030 3.156 1.00 91.50 140 ARG A CA 1
ATOM 1003 C C . ARG A 1 140 ? 1.207 2.834 3.911 1.00 91.50 140 ARG A C 1
ATOM 1005 O O . ARG A 1 140 ? 2.073 3.477 3.326 1.00 91.50 140 ARG A O 1
ATOM 1012 N N . LEU A 1 141 ? 1.161 2.727 5.228 1.00 86.62 141 LEU A N 1
ATOM 1013 C CA . LEU A 1 141 ? 2.142 3.338 6.104 1.00 86.62 141 LEU A CA 1
ATOM 1014 C C . LEU A 1 141 ? 3.351 2.408 6.194 1.00 86.62 141 LEU A C 1
ATOM 1016 O O . LEU A 1 141 ? 3.355 1.428 6.943 1.00 86.62 141 LEU A O 1
ATOM 1020 N N . GLY A 1 142 ? 4.352 2.686 5.362 1.00 72.56 142 GLY A N 1
ATOM 1021 C CA . GLY A 1 142 ? 5.668 2.065 5.445 1.00 72.56 142 GLY A CA 1
ATOM 1022 C C . GLY A 1 142 ? 6.491 2.738 6.538 1.00 72.56 142 GLY A C 1
ATOM 1023 O O . GLY A 1 142 ? 6.553 3.964 6.599 1.00 72.56 142 GLY A O 1
ATOM 1024 N N . GLY A 1 143 ? 7.106 1.952 7.420 1.00 68.62 143 GLY A N 1
ATOM 1025 C CA . GLY A 1 143 ? 8.079 2.493 8.363 1.00 68.62 143 GLY A CA 1
ATOM 1026 C C . GLY A 1 143 ? 9.241 3.147 7.610 1.00 68.62 143 GLY A C 1
ATOM 1027 O O . GLY A 1 143 ? 9.769 2.558 6.669 1.00 68.62 143 GLY A O 1
ATOM 1028 N N . ARG A 1 144 ? 9.644 4.360 7.999 1.00 67.56 144 ARG A N 1
ATOM 1029 C CA . ARG A 1 144 ? 10.773 5.051 7.363 1.00 67.56 144 ARG A CA 1
ATOM 1030 C C . ARG A 1 144 ? 12.080 4.714 8.092 1.00 67.56 144 ARG A C 1
ATOM 1032 O O . ARG A 1 144 ? 12.083 4.708 9.323 1.00 67.56 144 ARG A O 1
ATOM 1039 N N . PRO A 1 145 ? 13.195 4.464 7.381 1.00 60.81 145 PRO A N 1
ATOM 1040 C CA . PRO A 1 145 ? 14.504 4.377 8.017 1.00 60.81 145 PRO A CA 1
ATOM 1041 C C . PRO A 1 145 ? 14.838 5.699 8.717 1.00 60.81 145 PRO A C 1
ATOM 1043 O O . PRO A 1 145 ? 14.668 6.770 8.132 1.00 60.81 145 PRO A O 1
ATOM 1046 N N . GLY A 1 146 ? 15.309 5.630 9.958 1.00 64.94 146 GLY A N 1
ATOM 1047 C CA . GLY A 1 146 ? 15.675 6.808 10.740 1.00 64.94 146 GLY A CA 1
ATOM 1048 C C . GLY A 1 146 ? 15.476 6.602 12.241 1.00 64.94 146 GLY A C 1
ATOM 1049 O O . GLY A 1 146 ? 14.992 5.546 12.656 1.00 64.94 146 GLY A O 1
ATOM 1050 N N . PRO A 1 147 ? 15.871 7.590 13.060 1.00 61.72 147 PRO A N 1
ATOM 1051 C CA . PRO A 1 147 ? 15.602 7.561 14.489 1.00 61.72 147 PRO A CA 1
ATOM 1052 C C . PRO A 1 147 ? 14.090 7.551 14.733 1.00 61.72 147 PRO A C 1
ATOM 1054 O O . PRO A 1 147 ? 13.365 8.386 14.197 1.00 61.72 147 PRO A O 1
ATOM 1057 N N . VAL A 1 148 ? 13.641 6.597 15.544 1.00 67.38 148 VAL A N 1
ATOM 1058 C CA . VAL A 1 148 ? 12.282 6.536 16.087 1.00 67.38 148 VAL A CA 1
ATOM 1059 C C . VAL A 1 148 ? 12.298 7.262 17.429 1.00 67.38 148 VAL A C 1
ATOM 1061 O O . VAL A 1 148 ? 13.067 6.909 18.317 1.00 67.38 148 VAL A O 1
ATOM 1064 N N . GLY A 1 149 ? 11.531 8.341 17.554 1.00 75.88 149 GLY A N 1
ATOM 1065 C CA . GLY A 1 149 ? 11.517 9.176 18.755 1.00 75.88 149 GLY A CA 1
ATOM 1066 C C . GLY A 1 149 ? 10.249 8.917 19.563 1.00 75.88 149 GLY A C 1
ATOM 1067 O O . GLY A 1 149 ? 10.288 8.206 20.568 1.00 75.88 149 GLY A O 1
ATOM 1068 N N . PRO A 1 150 ? 9.095 9.455 19.129 1.00 75.25 150 PRO A N 1
ATOM 1069 C CA . PRO A 1 150 ? 7.805 9.210 19.769 1.00 75.25 150 PRO A CA 1
ATOM 1070 C C . PRO A 1 150 ? 7.446 7.735 19.994 1.00 75.25 150 PRO A C 1
ATOM 1072 O O . PRO A 1 150 ? 6.793 7.430 20.993 1.00 75.25 150 PRO A O 1
ATOM 1075 N N . ALA A 1 151 ? 7.832 6.815 19.109 1.00 79.06 151 ALA A N 1
ATOM 1076 C CA . ALA A 1 151 ? 7.513 5.399 19.309 1.00 79.06 151 ALA A CA 1
ATOM 1077 C C . ALA A 1 151 ? 8.290 4.750 20.469 1.00 79.06 151 ALA A C 1
ATOM 1079 O O . ALA A 1 151 ? 7.775 3.822 21.091 1.00 79.06 151 ALA A O 1
ATOM 1080 N N . ASP A 1 152 ? 9.485 5.242 20.801 1.00 81.06 152 ASP A N 1
ATOM 1081 C CA . ASP A 1 152 ? 10.383 4.603 21.777 1.00 81.06 152 ASP A CA 1
ATOM 1082 C C . ASP A 1 152 ? 9.942 4.782 23.227 1.00 81.06 152 ASP A C 1
ATOM 1084 O O . ASP A 1 152 ? 10.222 3.938 24.072 1.00 81.06 152 ASP A O 1
ATOM 1088 N N . SER A 1 153 ? 9.180 5.835 23.517 1.00 83.75 153 SER A N 1
ATOM 1089 C CA . SER A 1 153 ? 8.529 5.999 24.821 1.00 83.75 153 SER A CA 1
ATOM 1090 C C . SER A 1 153 ? 7.234 5.192 24.959 1.00 83.75 153 SER A C 1
ATOM 1092 O O . SER A 1 153 ? 6.623 5.180 26.025 1.00 83.75 153 SER A O 1
ATOM 1094 N N . ARG A 1 154 ? 6.789 4.542 23.879 1.00 83.94 154 ARG A N 1
ATOM 1095 C CA . ARG A 1 154 ? 5.445 3.962 23.748 1.00 83.94 154 ARG A CA 1
ATOM 1096 C C . ARG A 1 154 ? 5.441 2.468 23.455 1.00 83.94 154 ARG A C 1
ATOM 1098 O O . ARG A 1 154 ? 4.463 1.787 23.758 1.00 83.94 154 ARG A O 1
ATOM 1105 N N . LEU A 1 155 ? 6.521 1.957 22.878 1.00 89.50 155 LEU A N 1
ATOM 1106 C CA . LEU A 1 155 ? 6.745 0.541 22.630 1.00 89.50 155 LEU A CA 1
ATOM 1107 C C . LEU A 1 155 ? 8.022 0.091 23.327 1.00 89.50 155 LEU A C 1
ATOM 1109 O O . LEU A 1 155 ? 8.998 0.825 23.418 1.00 89.50 155 LEU A O 1
ATOM 1113 N N . GLN A 1 156 ? 8.015 -1.154 23.792 1.00 88.44 156 GLN A N 1
ATOM 1114 C CA . GLN A 1 156 ? 9.203 -1.767 24.373 1.00 88.44 156 GLN A CA 1
ATOM 1115 C C . GLN A 1 156 ? 10.308 -1.914 23.318 1.00 88.44 156 GLN A C 1
ATOM 1117 O O . GLN A 1 156 ? 10.029 -2.113 22.134 1.00 88.44 156 GLN A O 1
ATOM 1122 N N . SER A 1 157 ? 11.569 -1.888 23.753 1.00 88.31 157 SER A N 1
ATOM 1123 C CA . SER A 1 157 ? 12.739 -1.948 22.862 1.00 88.31 157 SER A CA 1
ATOM 1124 C C . SER A 1 157 ? 12.795 -3.214 21.995 1.00 88.31 157 SER A C 1
ATOM 1126 O O . SER A 1 157 ? 13.340 -3.166 20.893 1.00 88.31 157 SER A O 1
ATOM 1128 N N . PHE A 1 158 ? 12.186 -4.316 22.450 1.00 89.62 158 PHE A N 1
ATOM 1129 C CA . PHE A 1 158 ? 12.083 -5.577 21.708 1.00 89.62 158 PHE A CA 1
ATOM 1130 C C . PHE A 1 158 ? 10.994 -5.582 20.621 1.00 89.62 158 PHE A C 1
ATOM 1132 O O . PHE A 1 158 ? 10.909 -6.535 19.846 1.00 89.62 158 PHE A O 1
ATOM 1139 N N . ALA A 1 159 ? 10.131 -4.561 20.558 1.00 90.94 159 ALA A N 1
ATOM 1140 C CA . ALA A 1 159 ? 9.134 -4.459 19.499 1.00 90.94 159 ALA A CA 1
ATOM 1141 C C . ALA A 1 159 ? 9.825 -4.340 18.134 1.00 90.94 159 ALA A C 1
ATOM 1143 O O . ALA A 1 159 ? 10.841 -3.651 17.997 1.00 90.94 159 ALA A O 1
ATOM 1144 N N . CYS A 1 160 ? 9.271 -5.004 17.113 1.00 90.06 160 CYS A N 1
ATOM 1145 C CA . CYS A 1 160 ? 9.922 -5.044 15.809 1.00 90.06 160 CYS A CA 1
ATOM 1146 C C . CYS A 1 160 ? 10.079 -3.636 15.210 1.00 90.06 160 CYS A C 1
ATOM 1148 O O . CYS A 1 160 ? 9.217 -2.764 15.370 1.00 90.06 160 CYS A O 1
ATOM 1150 N N . SER A 1 161 ? 11.179 -3.430 14.484 1.00 88.44 161 SER A N 1
ATOM 1151 C CA . SER A 1 161 ? 11.521 -2.139 13.876 1.00 88.44 161 SER A CA 1
ATOM 1152 C C . SER A 1 161 ? 10.416 -1.607 12.959 1.00 88.44 161 SER A C 1
ATOM 1154 O O . SER A 1 161 ? 10.165 -0.408 12.945 1.00 88.44 161 SER A O 1
ATOM 1156 N N . PHE A 1 162 ? 9.695 -2.495 12.266 1.00 88.94 162 PHE A N 1
ATOM 1157 C CA . PHE A 1 162 ? 8.527 -2.139 11.459 1.00 88.94 162 PHE A CA 1
ATOM 1158 C C . PHE A 1 162 ? 7.394 -1.527 12.288 1.00 88.94 162 PHE A C 1
ATOM 1160 O O . PHE A 1 162 ? 6.927 -0.440 11.968 1.00 88.94 162 PHE A O 1
ATOM 1167 N N . ALA A 1 163 ? 6.977 -2.177 13.379 1.00 90.00 163 ALA A N 1
ATOM 1168 C CA . ALA A 1 163 ? 5.911 -1.657 14.234 1.00 90.00 163 ALA A CA 1
ATOM 1169 C C . ALA A 1 163 ? 6.300 -0.319 14.880 1.00 90.00 163 ALA A C 1
ATOM 1171 O O . ALA A 1 163 ? 5.478 0.597 14.919 1.00 90.00 163 ALA A O 1
ATOM 1172 N N . ARG A 1 164 ? 7.560 -0.189 15.322 1.00 89.31 164 ARG A N 1
ATOM 1173 C CA . ARG A 1 164 ? 8.106 1.067 15.860 1.00 89.31 164 ARG A CA 1
ATOM 1174 C C . ARG A 1 164 ? 8.081 2.175 14.816 1.00 89.31 164 ARG A C 1
ATOM 1176 O O . ARG A 1 164 ? 7.512 3.223 15.082 1.00 89.31 164 ARG A O 1
ATOM 1183 N N . ALA A 1 165 ? 8.599 1.927 13.617 1.00 87.62 165 ALA A N 1
ATOM 1184 C CA . ALA A 1 165 ? 8.635 2.923 12.552 1.00 87.62 165 ALA A CA 1
ATOM 1185 C C . ALA A 1 165 ? 7.235 3.310 12.039 1.00 87.62 165 ALA A C 1
ATOM 1187 O O . ALA A 1 165 ? 7.000 4.477 11.739 1.00 87.62 165 ALA A O 1
ATOM 1188 N N . CYS A 1 166 ? 6.283 2.371 11.972 1.00 88.62 166 CYS A N 1
ATOM 1189 C CA . CYS A 1 166 ? 4.892 2.687 11.634 1.00 88.62 166 CYS A CA 1
ATOM 1190 C C . CYS A 1 166 ? 4.223 3.548 12.712 1.00 88.62 166 CYS A C 1
ATOM 1192 O O . CYS A 1 166 ? 3.554 4.518 12.368 1.00 88.62 166 CYS A O 1
ATOM 1194 N N . LEU A 1 167 ? 4.394 3.215 13.999 1.00 88.88 167 LEU A N 1
ATOM 1195 C CA . LEU A 1 167 ? 3.851 4.024 15.093 1.00 88.88 167 LEU A CA 1
ATOM 1196 C C . LEU A 1 167 ? 4.496 5.413 15.129 1.00 88.88 167 LEU A C 1
ATOM 1198 O O . LEU A 1 167 ? 3.801 6.405 15.314 1.00 88.88 167 LEU A O 1
ATOM 1202 N N . ASP A 1 168 ? 5.807 5.488 14.925 1.00 86.81 168 ASP A N 1
ATOM 1203 C CA . ASP A 1 168 ? 6.537 6.750 14.900 1.00 86.81 168 ASP A CA 1
ATOM 1204 C C . ASP A 1 168 ? 6.060 7.635 13.750 1.00 86.81 168 ASP A C 1
ATOM 1206 O O . ASP A 1 168 ? 5.690 8.785 13.967 1.00 86.81 168 ASP A O 1
ATOM 1210 N N . GLY A 1 169 ? 5.960 7.067 12.544 1.00 82.31 169 GLY A N 1
ATOM 1211 C CA . GLY A 1 169 ? 5.407 7.745 11.376 1.00 82.31 169 GLY A CA 1
ATOM 1212 C C . GLY A 1 169 ? 3.969 8.205 11.602 1.00 82.31 169 GLY A C 1
ATOM 1213 O O . GLY A 1 169 ? 3.617 9.320 11.246 1.00 82.31 169 GLY A O 1
ATOM 1214 N N . LEU A 1 170 ? 3.140 7.400 12.260 1.00 83.44 170 LEU A N 1
ATOM 1215 C CA . LEU A 1 170 ? 1.792 7.807 12.644 1.00 83.44 170 LEU A CA 1
ATOM 1216 C C . LEU A 1 170 ? 1.801 9.000 13.615 1.00 83.44 170 LEU A C 1
ATOM 1218 O O . LEU A 1 170 ? 1.069 9.959 13.412 1.00 83.44 170 LEU A O 1
ATOM 1222 N N . LEU A 1 171 ? 2.647 8.984 14.642 1.00 78.44 171 LEU A N 1
ATOM 1223 C CA . LEU A 1 171 ? 2.704 10.051 15.648 1.00 78.44 171 LEU A CA 1
ATOM 1224 C C . LEU A 1 171 ? 3.377 11.338 15.146 1.00 78.44 171 LEU A C 1
ATOM 1226 O O . LEU A 1 171 ? 3.107 12.408 15.686 1.00 78.44 171 LEU A O 1
ATOM 1230 N N . THR A 1 172 ? 4.260 11.238 14.150 1.00 72.88 172 THR A N 1
ATOM 1231 C CA . THR A 1 172 ? 5.037 12.366 13.606 1.00 72.88 172 THR A CA 1
ATOM 1232 C C . THR A 1 172 ? 4.446 12.941 12.322 1.00 72.88 172 THR A C 1
ATOM 1234 O O . THR A 1 172 ? 4.426 14.157 12.158 1.00 72.88 172 THR A O 1
ATOM 1237 N N . LEU A 1 173 ? 3.969 12.089 11.408 1.00 61.00 173 LEU A N 1
ATOM 1238 C CA . LEU A 1 173 ? 3.447 12.492 10.097 1.00 61.00 173 LEU A CA 1
ATOM 1239 C C . LEU A 1 173 ? 1.938 12.759 10.143 1.00 61.00 173 LEU A C 1
ATOM 1241 O O . LEU A 1 173 ? 1.441 13.559 9.352 1.00 61.00 173 LEU A O 1
ATOM 1245 N N . MET A 1 174 ? 1.192 12.114 11.051 1.00 60.59 174 MET A N 1
ATOM 1246 C CA . MET A 1 174 ? -0.276 12.112 11.001 1.00 60.59 174 MET A CA 1
ATOM 1247 C C . MET A 1 174 ? -0.921 12.976 12.073 1.00 60.59 174 MET A C 1
ATOM 1249 O O . MET A 1 174 ? -1.558 12.495 13.006 1.00 60.59 174 MET A O 1
ATOM 1253 N N . GLY A 1 175 ? -0.790 14.285 11.857 1.00 52.94 175 GLY A N 1
ATOM 1254 C CA . GLY A 1 175 ? -1.721 15.293 12.363 1.00 52.94 175 GLY A CA 1
ATOM 1255 C C . GLY A 1 175 ? -2.499 16.031 11.261 1.00 52.94 175 GLY A C 1
ATOM 1256 O O . GLY A 1 175 ? -3.528 16.622 11.568 1.00 52.94 175 GLY A O 1
ATOM 1257 N N . SER A 1 176 ? -2.050 15.996 9.993 1.00 61.66 176 SER A N 1
ATOM 1258 C CA . SER A 1 176 ? -2.668 16.787 8.912 1.00 61.66 176 SER A CA 1
ATOM 1259 C C . SER A 1 176 ? -3.034 16.031 7.635 1.00 61.66 176 SER A C 1
ATOM 1261 O O . SER A 1 176 ? -3.885 16.536 6.916 1.00 61.66 176 SER A O 1
ATOM 1263 N N . GLU A 1 177 ? -2.455 14.861 7.322 1.00 82.38 177 GLU A N 1
ATOM 1264 C CA . GLU A 1 177 ? -2.583 14.296 5.960 1.00 82.38 177 GLU A CA 1
ATOM 1265 C C . GLU A 1 177 ? -3.543 13.106 5.800 1.00 82.38 177 GLU A C 1
ATOM 1267 O O . GLU A 1 177 ? -4.208 13.029 4.767 1.00 82.38 177 GLU A O 1
ATOM 1272 N N . VAL A 1 178 ? -3.720 12.235 6.803 1.00 88.88 178 VAL A N 1
ATOM 1273 C CA . VAL A 1 178 ? -4.769 11.184 6.787 1.00 88.88 178 VAL A CA 1
ATOM 1274 C C . VAL A 1 178 ? -5.893 11.483 7.764 1.00 88.88 178 VAL A C 1
ATOM 1276 O O . VAL A 1 178 ? -5.679 12.091 8.807 1.00 88.88 178 VAL A O 1
ATOM 1279 N N . ALA A 1 179 ? -7.087 10.990 7.448 1.00 90.81 179 ALA A N 1
ATOM 1280 C CA . ALA A 1 179 ? -8.267 11.079 8.305 1.00 90.81 179 ALA A CA 1
ATOM 1281 C C . ALA A 1 179 ? -8.305 9.999 9.406 1.00 90.81 179 ALA A C 1
ATOM 1283 O O . ALA A 1 179 ? -9.086 10.082 10.354 1.00 90.81 179 ALA A O 1
ATOM 1284 N N . GLY A 1 180 ? -7.463 8.970 9.291 1.00 91.38 180 GLY A N 1
ATOM 1285 C CA . GLY A 1 180 ? -7.363 7.908 10.283 1.00 91.38 180 GLY A CA 1
ATOM 1286 C C . GLY A 1 180 ? -6.506 6.738 9.833 1.00 91.38 180 GLY A C 1
ATOM 1287 O O . GLY A 1 180 ? -5.859 6.793 8.783 1.00 91.38 180 GLY A O 1
ATOM 1288 N N . VAL A 1 181 ? -6.512 5.673 10.637 1.00 94.06 181 VAL A N 1
ATOM 1289 C CA . VAL A 1 181 ? -5.685 4.487 10.396 1.00 94.06 181 VAL A CA 1
ATOM 1290 C C . VAL A 1 181 ? -6.413 3.169 10.646 1.00 94.06 181 VAL A C 1
ATOM 1292 O O . VAL A 1 181 ? -7.199 3.021 11.584 1.00 94.06 181 VAL A O 1
ATOM 1295 N N . VAL A 1 182 ? -6.090 2.179 9.818 1.00 96.25 182 VAL A N 1
ATOM 1296 C CA . VAL A 1 182 ? -6.521 0.789 9.961 1.00 96.25 182 VAL A CA 1
ATOM 1297 C C . VAL A 1 182 ? -5.320 -0.103 10.268 1.00 96.25 182 VAL A C 1
ATOM 1299 O O . VAL A 1 182 ? -4.320 -0.095 9.550 1.00 96.25 182 VAL A O 1
ATOM 1302 N N . PHE A 1 183 ? -5.432 -0.921 11.308 1.00 95.50 183 PHE A N 1
ATOM 1303 C CA . PHE A 1 183 ? -4.458 -1.962 11.635 1.00 95.50 183 PHE A CA 1
ATOM 1304 C C . PHE A 1 183 ? -5.083 -3.338 11.428 1.00 95.50 183 PHE A C 1
ATOM 1306 O O . PHE A 1 183 ? -6.199 -3.564 11.882 1.00 95.50 183 PHE A O 1
ATOM 1313 N N . ALA A 1 184 ? -4.361 -4.274 10.810 1.00 93.62 184 ALA A N 1
ATOM 1314 C CA . ALA A 1 184 ? -4.742 -5.688 10.806 1.00 93.62 184 ALA A CA 1
ATOM 1315 C C . ALA A 1 184 ? -4.008 -6.466 11.908 1.00 93.62 184 ALA A C 1
ATOM 1317 O O . ALA A 1 184 ? -2.780 -6.365 12.032 1.00 93.62 184 ALA A O 1
ATOM 1318 N N . TYR A 1 185 ? -4.732 -7.293 12.670 1.00 93.12 185 TYR A N 1
ATOM 1319 C CA . TYR A 1 185 ? -4.104 -8.195 13.632 1.00 93.12 185 TYR A CA 1
ATOM 1320 C C . TYR A 1 185 ? -3.338 -9.292 12.895 1.00 93.12 185 TYR A C 1
ATOM 1322 O O . TYR A 1 185 ? -3.925 -10.175 12.278 1.00 93.12 185 TYR A O 1
ATOM 1330 N N . THR A 1 186 ? -2.013 -9.195 12.939 1.00 90.50 186 THR A N 1
ATOM 1331 C CA . THR A 1 186 ? -1.102 -10.107 12.228 1.00 90.50 186 THR A CA 1
ATOM 1332 C C . THR A 1 186 ? 0.100 -10.518 13.069 1.00 90.50 186 THR A C 1
ATOM 1334 O O . THR A 1 186 ? 0.617 -11.616 12.900 1.00 90.50 186 THR A O 1
ATOM 1337 N N . CYS A 1 187 ? 0.528 -9.671 14.004 1.00 91.62 187 CYS A N 1
ATOM 1338 C CA . CYS A 1 187 ? 1.511 -10.012 15.023 1.00 91.62 187 CYS A CA 1
ATOM 1339 C C . CYS A 1 187 ? 1.289 -9.168 16.283 1.00 91.62 187 CYS A C 1
ATOM 1341 O O . CYS A 1 187 ? 0.622 -8.126 16.246 1.00 91.62 187 CYS A O 1
ATOM 1343 N N . ASP A 1 188 ? 1.889 -9.586 17.396 1.00 93.62 188 ASP A N 1
ATOM 1344 C CA . ASP A 1 188 ? 1.721 -8.898 18.677 1.00 93.62 188 ASP A CA 1
ATOM 1345 C C . ASP A 1 188 ? 2.401 -7.523 18.713 1.00 93.62 188 ASP A C 1
ATOM 1347 O O . ASP A 1 188 ? 1.891 -6.611 19.359 1.00 93.62 188 ASP A O 1
ATOM 1351 N N . SER A 1 189 ? 3.485 -7.307 17.954 1.00 92.88 189 SER A N 1
ATOM 1352 C CA . SER A 1 189 ? 4.098 -5.973 17.844 1.00 92.88 189 SER A CA 1
ATOM 1353 C C . SER A 1 189 ? 3.167 -4.960 17.171 1.00 92.88 189 SER A C 1
ATOM 1355 O O . SER A 1 189 ? 3.082 -3.819 17.618 1.00 92.88 189 SER A O 1
ATOM 1357 N N . LEU A 1 190 ? 2.427 -5.366 16.132 1.00 92.19 190 LEU A N 1
ATOM 1358 C CA . LEU A 1 190 ? 1.443 -4.494 15.481 1.00 92.19 190 LEU A CA 1
ATOM 1359 C C . LEU A 1 190 ? 0.190 -4.299 16.331 1.00 92.19 190 LEU A C 1
ATOM 1361 O O . LEU A 1 190 ? -0.389 -3.216 16.304 1.00 92.19 190 LEU A O 1
ATOM 1365 N N . ARG A 1 191 ? -0.200 -5.302 17.125 1.00 94.38 191 ARG A N 1
ATOM 1366 C CA . ARG A 1 191 ? -1.233 -5.130 18.151 1.00 94.38 191 ARG A CA 1
ATOM 1367 C C . ARG A 1 191 ? -0.814 -4.079 19.178 1.00 94.38 191 ARG A C 1
ATOM 1369 O O . ARG A 1 191 ? -1.583 -3.163 19.439 1.00 94.38 191 ARG A O 1
ATOM 1376 N N . ALA A 1 192 ? 0.401 -4.175 19.718 1.00 93.75 192 ALA A N 1
ATOM 1377 C CA . ALA A 1 192 ? 0.925 -3.199 20.672 1.00 93.75 192 ALA A CA 1
ATOM 1378 C C . ALA A 1 192 ? 0.995 -1.786 20.065 1.00 93.75 192 ALA A C 1
ATOM 1380 O O . ALA A 1 192 ? 0.591 -0.821 20.711 1.00 93.75 192 ALA A O 1
ATOM 1381 N N . ALA A 1 193 ? 1.428 -1.664 18.806 1.00 92.88 193 ALA A N 1
ATOM 1382 C CA . ALA A 1 193 ? 1.431 -0.390 18.085 1.00 92.88 193 ALA A CA 1
ATOM 1383 C C . ALA A 1 193 ? 0.016 0.180 17.892 1.00 92.88 193 ALA A C 1
ATOM 1385 O O . ALA A 1 193 ? -0.199 1.365 18.135 1.00 92.88 193 ALA A O 1
ATOM 1386 N N . ALA A 1 194 ? -0.956 -0.653 17.509 1.00 93.81 194 ALA A N 1
ATOM 1387 C CA . ALA A 1 194 ? -2.346 -0.236 17.337 1.00 93.81 194 ALA A CA 1
ATOM 1388 C C . ALA A 1 194 ? -2.971 0.249 18.654 1.00 93.81 194 ALA A C 1
ATOM 1390 O O . ALA A 1 194 ? -3.662 1.265 18.677 1.00 93.81 194 ALA A O 1
ATOM 1391 N N . GLU A 1 195 ? -2.708 -0.457 19.754 1.00 93.38 195 GLU A N 1
ATOM 1392 C CA . GLU A 1 195 ? -3.178 -0.081 21.088 1.00 93.38 195 GLU A CA 1
ATOM 1393 C C . GLU A 1 195 ? -2.539 1.219 21.577 1.00 93.38 195 GLU A C 1
ATOM 1395 O O . GLU A 1 195 ? -3.234 2.111 22.060 1.00 93.38 195 GLU A O 1
ATOM 1400 N N . SER A 1 196 ? -1.228 1.366 21.382 1.00 92.12 196 SER A N 1
ATOM 1401 C CA . SER A 1 196 ? -0.524 2.606 21.697 1.00 92.12 196 SER A CA 1
ATOM 1402 C C . SER A 1 196 ? -1.082 3.786 20.898 1.00 92.12 196 SER A C 1
ATOM 1404 O O . SER A 1 196 ? -1.398 4.832 21.468 1.00 92.12 196 SER A O 1
ATOM 1406 N N . TRP A 1 197 ? -1.292 3.604 19.591 1.00 90.69 197 TRP A N 1
ATOM 1407 C CA . TRP A 1 197 ? -1.930 4.611 18.750 1.00 90.69 197 TRP A CA 1
ATOM 1408 C C . TRP A 1 197 ? -3.319 4.983 19.272 1.00 90.69 197 TRP A C 1
ATOM 1410 O O . TRP A 1 197 ? -3.602 6.161 19.462 1.00 90.69 197 TRP A O 1
ATOM 1420 N N . ARG A 1 198 ? -4.168 3.995 19.575 1.00 89.75 198 ARG A N 1
ATOM 1421 C CA . ARG A 1 198 ? -5.529 4.216 20.085 1.00 89.75 198 ARG A CA 1
ATOM 1422 C C . ARG A 1 198 ? -5.566 5.095 21.340 1.00 89.75 198 ARG A C 1
ATOM 1424 O O . ARG A 1 198 ? -6.508 5.863 21.507 1.00 89.75 198 ARG A O 1
ATOM 1431 N N . ILE A 1 199 ? -4.565 4.979 22.211 1.00 89.06 199 ILE A N 1
ATOM 1432 C CA . ILE A 1 199 ? -4.473 5.745 23.462 1.00 89.06 199 ILE A CA 1
ATOM 1433 C C . ILE A 1 199 ? -3.979 7.179 23.218 1.00 89.06 199 ILE A C 1
ATOM 1435 O O . ILE A 1 199 ? -4.397 8.098 23.921 1.00 89.06 199 ILE A O 1
ATOM 1439 N N . HIS A 1 200 ? -3.084 7.379 22.247 1.00 85.31 200 HIS A N 1
ATOM 1440 C CA . HIS A 1 200 ? -2.360 8.643 22.067 1.00 85.31 200 HIS A CA 1
ATOM 1441 C C . HIS A 1 200 ? -2.803 9.482 20.866 1.00 85.31 200 HIS A C 1
ATOM 1443 O O . HIS A 1 200 ? -2.384 10.634 20.758 1.00 85.31 200 HIS A O 1
ATOM 1449 N N . ALA A 1 201 ? -3.611 8.926 19.964 1.00 84.38 201 ALA A N 1
ATOM 1450 C CA . ALA A 1 201 ? -4.095 9.638 18.793 1.00 84.38 201 ALA A CA 1
ATOM 1451 C C . ALA A 1 201 ? -4.963 10.849 19.187 1.00 84.38 201 ALA A C 1
ATOM 1453 O O . ALA A 1 201 ? -5.668 10.805 20.204 1.00 84.38 201 ALA A O 1
ATOM 1454 N N . PRO A 1 202 ? -4.970 11.921 18.371 1.00 83.62 202 PRO A N 1
ATOM 1455 C CA . PRO A 1 202 ? -5.884 13.038 18.568 1.00 83.62 202 PRO A CA 1
ATOM 1456 C C . PRO A 1 202 ? -7.338 12.560 18.648 1.00 83.62 202 PRO A C 1
ATOM 1458 O O . PRO A 1 202 ? -7.767 11.682 17.890 1.00 83.62 202 PRO A O 1
ATOM 1461 N N . ARG A 1 203 ? -8.118 13.153 19.559 1.00 83.50 203 ARG A N 1
ATOM 1462 C CA . ARG A 1 203 ? -9.545 12.830 19.705 1.00 83.50 203 ARG A CA 1
ATOM 1463 C C . ARG A 1 203 ? -10.277 13.049 18.380 1.00 83.50 203 ARG A C 1
ATOM 1465 O O . ARG A 1 203 ? -10.067 14.059 17.722 1.00 83.50 203 ARG A O 1
ATOM 1472 N N . GLY A 1 204 ? -11.150 12.110 18.024 1.00 83.38 204 GLY A N 1
ATOM 1473 C CA . GLY A 1 204 ? -11.919 12.156 16.776 1.00 83.38 204 GLY A CA 1
ATOM 1474 C C . GLY A 1 204 ? -11.204 11.564 15.558 1.00 83.38 204 GLY A C 1
ATOM 1475 O O . GLY A 1 204 ? -11.831 11.431 14.514 1.00 83.38 204 GLY A O 1
ATOM 1476 N N . THR A 1 205 ? -9.938 11.148 15.679 1.00 88.81 205 THR A N 1
ATOM 1477 C CA . THR A 1 205 ? -9.234 10.454 14.589 1.00 88.81 205 THR A CA 1
ATOM 1478 C C . THR A 1 205 ? -9.854 9.081 14.344 1.00 88.81 205 THR A C 1
ATOM 1480 O O . THR A 1 205 ? -10.029 8.300 15.286 1.00 88.81 205 THR A O 1
ATOM 1483 N N . PHE A 1 206 ? -10.154 8.750 13.085 1.00 93.94 206 PHE A N 1
ATOM 1484 C CA . PHE A 1 206 ? -10.688 7.433 12.752 1.00 93.94 206 PHE A CA 1
ATOM 1485 C C . PHE A 1 206 ? -9.661 6.330 13.056 1.00 93.94 206 PHE A C 1
ATOM 1487 O O . PHE A 1 206 ? -8.481 6.422 12.705 1.00 93.94 206 PHE A O 1
ATOM 1494 N N . PHE A 1 207 ? -10.122 5.256 13.693 1.00 95.06 207 PHE A N 1
ATOM 1495 C CA . PHE A 1 207 ? -9.312 4.087 14.010 1.00 95.06 207 PHE A CA 1
ATOM 1496 C C . PHE A 1 207 ? -10.131 2.810 13.835 1.00 95.06 207 PHE A C 1
ATOM 1498 O O . PHE A 1 207 ? -11.225 2.685 14.390 1.00 95.06 207 PHE A O 1
ATOM 1505 N N . HIS A 1 208 ? -9.573 1.833 13.120 1.00 96.81 208 HIS A N 1
ATOM 1506 C CA . HIS A 1 208 ? -10.146 0.493 1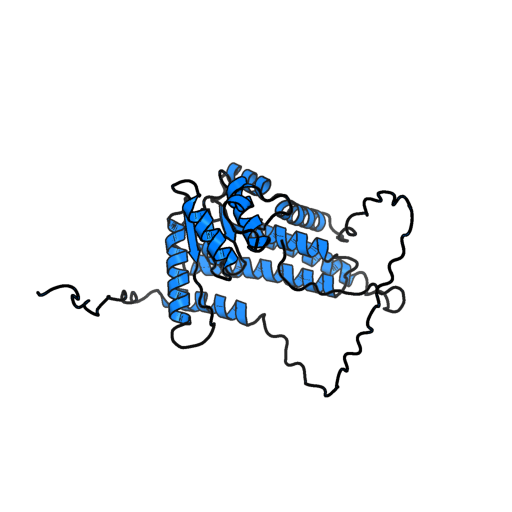3.024 1.00 96.81 208 HIS A CA 1
ATOM 1507 C C . HIS A 1 208 ? -9.084 -0.585 13.249 1.00 96.81 208 HIS A C 1
ATOM 1509 O O . HIS A 1 208 ? -8.046 -0.604 12.587 1.00 96.81 208 HIS A O 1
ATOM 1515 N N . PHE A 1 209 ? -9.371 -1.526 14.149 1.00 96.81 209 PHE A N 1
ATOM 1516 C CA . PHE A 1 209 ? -8.546 -2.711 14.367 1.00 96.81 209 PHE A CA 1
ATOM 1517 C C . PHE A 1 209 ? -9.223 -3.938 13.747 1.00 96.81 209 PHE A C 1
ATOM 1519 O O . PHE A 1 209 ? -10.186 -4.485 14.287 1.00 96.81 209 PHE A O 1
ATOM 1526 N N . LEU A 1 210 ? -8.728 -4.352 12.584 1.00 96.44 210 LEU A N 1
ATOM 1527 C CA . LEU A 1 210 ? -9.249 -5.462 11.803 1.00 96.44 210 LEU A CA 1
ATOM 1528 C C . LEU A 1 210 ? -8.679 -6.790 12.315 1.00 96.44 210 LEU A C 1
ATOM 1530 O O . LEU A 1 210 ? -7.514 -7.116 12.092 1.00 96.44 210 LEU A O 1
ATOM 1534 N N . ASN A 1 211 ? -9.524 -7.583 12.967 1.00 94.12 211 ASN A N 1
ATOM 1535 C CA . ASN A 1 211 ? -9.183 -8.940 13.382 1.00 94.12 211 ASN A CA 1
ATOM 1536 C C . ASN A 1 211 ? -9.664 -9.949 12.328 1.00 94.12 211 ASN A C 1
ATOM 1538 O O . ASN A 1 211 ? -10.867 -10.189 12.197 1.00 94.12 211 ASN A O 1
ATOM 1542 N N . LEU A 1 212 ? -8.723 -10.502 11.561 1.00 90.06 212 LEU A N 1
ATOM 1543 C CA . LEU A 1 212 ? -8.971 -11.577 10.601 1.00 90.06 212 LEU A CA 1
ATOM 1544 C C . LEU A 1 212 ? -8.657 -12.933 11.246 1.00 90.06 212 LEU A C 1
ATOM 1546 O O . LEU A 1 212 ? -7.820 -13.010 12.146 1.00 90.06 212 LEU A O 1
ATOM 1550 N N . PRO A 1 213 ? -9.320 -14.017 10.816 1.00 90.12 213 PRO A N 1
ATOM 1551 C CA . PRO A 1 213 ? -9.063 -15.323 11.394 1.00 90.12 213 PRO A CA 1
ATOM 1552 C C . PRO A 1 213 ? -7.644 -15.792 11.058 1.00 90.12 213 PRO A C 1
ATOM 1554 O O . PRO A 1 213 ? -7.199 -15.715 9.917 1.00 90.12 213 PRO A O 1
ATOM 1557 N N . ALA A 1 214 ? -6.954 -16.338 12.060 1.00 87.00 214 ALA A N 1
ATOM 1558 C CA . ALA A 1 214 ? -5.617 -16.914 11.893 1.00 87.00 214 ALA A CA 1
ATOM 1559 C C . ALA A 1 214 ? -5.621 -18.227 11.085 1.00 87.00 214 ALA A C 1
ATOM 1561 O O . ALA A 1 214 ? -4.581 -18.669 10.605 1.00 87.00 214 ALA A O 1
ATOM 1562 N N . ARG A 1 215 ? -6.791 -18.865 10.943 1.00 86.44 215 ARG A N 1
ATOM 1563 C CA . ARG A 1 215 ? -7.000 -20.053 10.109 1.00 86.44 215 ARG A CA 1
ATOM 1564 C C . ARG A 1 215 ? -7.859 -19.684 8.910 1.00 86.44 215 ARG A C 1
ATOM 1566 O O . ARG A 1 215 ? -8.860 -18.993 9.071 1.00 86.44 215 ARG A O 1
ATOM 1573 N N . LEU A 1 216 ? -7.482 -20.190 7.739 1.00 85.88 216 LEU A N 1
ATOM 1574 C CA . LEU A 1 216 ? -8.200 -19.953 6.482 1.00 85.88 216 LEU A CA 1
ATOM 1575 C C . LEU A 1 216 ? -9.314 -20.976 6.226 1.00 85.88 216 LEU A C 1
ATOM 1577 O O . LEU A 1 216 ? -10.178 -20.751 5.384 1.00 85.88 216 LEU A O 1
ATOM 1581 N N . GLU A 1 217 ? -9.317 -22.076 6.976 1.00 88.19 217 GLU A N 1
ATOM 1582 C CA . GLU A 1 217 ? -10.220 -23.205 6.780 1.00 88.19 217 GLU A CA 1
ATOM 1583 C C . GLU A 1 217 ? -10.881 -23.628 8.090 1.00 88.19 217 GLU A C 1
ATOM 1585 O O . GLU A 1 217 ? -10.355 -23.422 9.189 1.00 88.19 217 GLU A O 1
ATOM 1590 N N . GLY A 1 218 ? -12.045 -24.258 7.953 1.00 92.38 218 GLY A N 1
ATOM 1591 C CA . GLY A 1 218 ? -12.814 -24.802 9.060 1.00 92.38 218 GLY A CA 1
ATOM 1592 C C . GLY A 1 218 ? -14.183 -24.153 9.223 1.00 92.38 218 GLY A C 1
ATOM 1593 O O . GLY A 1 218 ? -14.532 -23.147 8.600 1.00 92.38 218 GLY A O 1
ATOM 1594 N N . ARG A 1 219 ? -14.987 -24.767 10.091 1.00 94.00 219 ARG A N 1
ATOM 1595 C CA . ARG A 1 219 ? -16.367 -24.350 10.342 1.00 94.00 219 ARG A CA 1
ATOM 1596 C C . ARG A 1 219 ? -16.411 -22.910 10.865 1.00 94.00 219 ARG A C 1
ATOM 1598 O O . ARG A 1 219 ? -15.793 -22.602 11.879 1.00 94.00 219 ARG A O 1
ATOM 1605 N N . GLY A 1 220 ? -17.175 -22.050 10.191 1.00 91.88 220 GLY A N 1
ATOM 1606 C CA . GLY A 1 220 ? -17.435 -20.670 10.616 1.00 91.88 220 GLY A CA 1
ATOM 1607 C C . GLY A 1 220 ? -16.339 -19.648 10.288 1.00 91.88 220 GLY A C 1
ATOM 1608 O O . GLY A 1 220 ? -16.537 -18.467 10.564 1.00 91.88 220 GLY A O 1
ATOM 1609 N N . VAL A 1 221 ? -15.214 -20.048 9.677 1.00 93.50 221 VAL A N 1
ATOM 1610 C CA . VAL A 1 221 ? -14.158 -19.103 9.252 1.00 93.50 221 VAL A CA 1
ATOM 1611 C C . VAL A 1 221 ? -14.690 -18.107 8.223 1.00 93.50 221 VAL A C 1
ATOM 1613 O O . VAL A 1 221 ? -14.430 -16.907 8.329 1.00 93.50 221 VAL A O 1
ATOM 1616 N N . GLU A 1 222 ? -15.472 -18.587 7.256 1.00 92.25 222 GLU A N 1
ATOM 1617 C CA . GLU A 1 222 ? -16.077 -17.735 6.234 1.00 92.25 222 GLU A CA 1
ATOM 1618 C C . GLU A 1 222 ? -17.040 -16.711 6.851 1.00 92.25 222 GLU A C 1
ATOM 1620 O O . GLU A 1 222 ? -16.925 -15.513 6.585 1.00 92.25 222 GLU A O 1
ATOM 1625 N N . ASP A 1 223 ? -17.940 -17.166 7.726 1.00 94.56 223 ASP A N 1
ATOM 1626 C CA . ASP A 1 223 ? -18.917 -16.308 8.401 1.00 94.56 223 ASP A CA 1
ATOM 1627 C C . ASP A 1 223 ? -18.231 -15.256 9.279 1.00 94.56 223 ASP A C 1
ATOM 1629 O O . ASP A 1 223 ? -18.598 -14.078 9.252 1.00 94.56 223 ASP A O 1
ATOM 1633 N N . TYR A 1 224 ? -17.189 -15.653 10.015 1.00 95.31 224 TYR A N 1
ATOM 1634 C CA . TYR A 1 224 ? -16.386 -14.731 10.813 1.00 95.31 224 TYR A CA 1
ATOM 1635 C C . TYR A 1 224 ? -15.695 -13.682 9.937 1.00 95.31 224 TYR A C 1
ATOM 1637 O O . TYR A 1 224 ? -15.783 -12.487 10.227 1.00 95.31 224 TYR A O 1
ATOM 1645 N N . THR A 1 225 ? -15.052 -14.111 8.847 1.00 93.75 225 THR A N 1
ATOM 1646 C CA . THR A 1 225 ? -14.372 -13.216 7.898 1.00 93.75 225 THR A CA 1
ATOM 1647 C C . THR A 1 225 ? -15.358 -12.220 7.300 1.00 93.75 225 THR A C 1
ATOM 1649 O O . THR A 1 225 ? -15.112 -11.015 7.308 1.00 93.75 225 THR A O 1
ATOM 1652 N N . ARG A 1 226 ? -16.525 -12.701 6.858 1.00 92.75 226 ARG A N 1
ATOM 1653 C CA . ARG A 1 226 ? -17.612 -11.864 6.345 1.00 92.75 226 ARG A CA 1
ATOM 1654 C C . ARG A 1 226 ? -18.051 -10.831 7.371 1.00 92.75 226 ARG A C 1
ATOM 1656 O O . ARG A 1 226 ? -18.176 -9.655 7.032 1.00 92.75 226 ARG A O 1
ATOM 1663 N N . ALA A 1 227 ? -18.262 -11.243 8.617 1.00 95.94 227 ALA A N 1
ATOM 1664 C CA . ALA A 1 227 ? -18.672 -10.341 9.683 1.00 95.94 227 ALA A CA 1
ATOM 1665 C C . ALA A 1 227 ? -17.587 -9.298 10.006 1.00 95.94 227 ALA A C 1
ATOM 1667 O O . ALA A 1 227 ? -17.909 -8.126 10.192 1.00 95.94 227 ALA A O 1
ATOM 1668 N N . ALA A 1 228 ? -16.310 -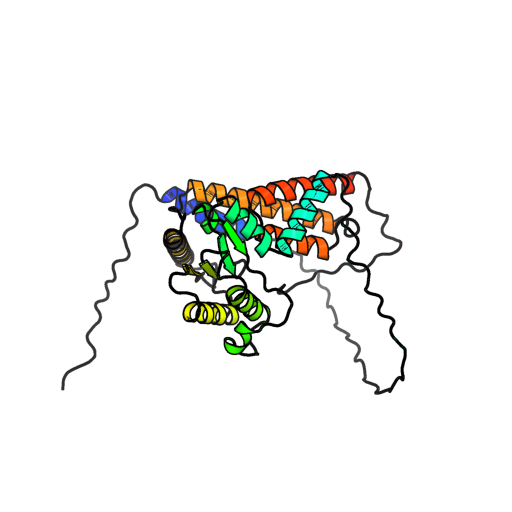9.693 10.039 1.00 96.12 228 ALA A N 1
ATOM 1669 C CA . ALA A 1 228 ? -15.181 -8.784 10.241 1.00 96.12 228 ALA A CA 1
ATOM 1670 C C . ALA A 1 228 ? -15.087 -7.727 9.132 1.00 96.12 228 ALA A C 1
ATOM 1672 O O . ALA A 1 228 ? -15.060 -6.534 9.431 1.00 96.12 228 ALA A O 1
ATOM 1673 N N . LEU A 1 229 ? -15.140 -8.146 7.867 1.00 96.38 229 LEU A N 1
ATOM 1674 C CA . LEU A 1 229 ? -15.101 -7.233 6.723 1.00 96.38 229 LEU A CA 1
ATOM 1675 C C . LEU A 1 229 ? -16.344 -6.339 6.641 1.00 96.38 229 LEU A C 1
ATOM 1677 O O . LEU A 1 229 ? -16.230 -5.171 6.285 1.00 96.38 229 LEU A O 1
ATOM 1681 N N . SER A 1 230 ? -17.516 -6.842 7.036 1.00 96.06 230 SER A N 1
ATOM 1682 C CA . SER A 1 230 ? -18.745 -6.035 7.091 1.00 96.06 230 SER A CA 1
ATOM 1683 C C . SER A 1 230 ? -18.657 -4.942 8.159 1.00 96.06 230 SER A C 1
ATOM 1685 O O . SER A 1 230 ? -19.030 -3.800 7.903 1.00 96.06 230 SER A O 1
ATOM 1687 N N . ARG A 1 231 ? -18.117 -5.258 9.347 1.00 97.94 231 ARG A N 1
ATOM 1688 C CA . ARG A 1 231 ? -17.852 -4.250 10.389 1.00 97.94 231 ARG A CA 1
ATOM 1689 C C . ARG A 1 231 ? -16.820 -3.226 9.930 1.00 97.94 231 ARG A C 1
ATOM 1691 O O . ARG A 1 231 ? -16.974 -2.045 10.224 1.00 97.94 231 ARG A O 1
ATOM 1698 N N . PHE A 1 232 ? -15.795 -3.667 9.203 1.00 98.19 232 PHE A N 1
ATOM 1699 C CA . PHE A 1 232 ? -14.798 -2.768 8.637 1.00 98.19 232 PHE A CA 1
ATOM 1700 C C . PHE A 1 232 ? -15.417 -1.797 7.626 1.00 98.19 232 PHE A C 1
ATOM 1702 O O . PHE A 1 232 ? -15.313 -0.585 7.808 1.00 98.19 232 PHE A O 1
ATOM 1709 N N . ALA A 1 233 ? -16.153 -2.315 6.642 1.00 97.88 233 ALA A N 1
ATOM 1710 C CA . ALA A 1 233 ? -16.877 -1.514 5.660 1.00 97.88 233 ALA A CA 1
ATOM 1711 C C . ALA A 1 233 ? -17.847 -0.511 6.308 1.00 97.88 233 ALA A C 1
ATOM 1713 O O . ALA A 1 233 ? -17.917 0.642 5.889 1.00 97.88 233 ALA A O 1
ATOM 1714 N N . LEU A 1 234 ? -18.571 -0.927 7.354 1.00 98.12 234 LEU A N 1
ATOM 1715 C CA . LEU A 1 234 ? -19.454 -0.036 8.107 1.00 98.12 234 LEU A CA 1
ATOM 1716 C C . LEU A 1 234 ? -18.671 1.080 8.809 1.00 98.12 234 LEU A C 1
ATOM 1718 O O . LEU A 1 234 ? -19.080 2.233 8.759 1.00 98.12 234 LEU A O 1
ATOM 1722 N N . SER A 1 235 ? -17.536 0.755 9.432 1.00 98.12 235 SER A N 1
ATOM 1723 C CA . SER A 1 235 ? -16.746 1.737 10.181 1.00 98.12 235 SER A CA 1
ATOM 1724 C C . SER A 1 235 ? -16.187 2.865 9.309 1.00 98.12 235 SER A C 1
ATOM 1726 O O . SER A 1 235 ? -16.104 3.995 9.776 1.00 98.12 235 SER A O 1
ATOM 1728 N N . LEU A 1 236 ? -15.868 2.593 8.038 1.00 98.12 236 LEU A N 1
ATOM 1729 C CA . LEU A 1 236 ? -15.324 3.595 7.113 1.00 98.12 236 LEU A CA 1
ATOM 1730 C C . LEU A 1 236 ? -16.303 4.739 6.813 1.00 98.12 236 LEU A C 1
ATOM 1732 O O . LEU A 1 236 ? -15.867 5.809 6.409 1.00 98.12 236 LEU A O 1
ATOM 1736 N N . GLN A 1 237 ? -17.602 4.552 7.061 1.00 97.31 237 GLN A N 1
ATOM 1737 C CA . GLN A 1 237 ? -18.606 5.615 6.925 1.00 97.31 237 GLN A CA 1
ATOM 1738 C C . GLN A 1 237 ? -18.454 6.718 7.984 1.00 97.31 237 GLN A C 1
ATOM 1740 O O . GLN A 1 237 ? -19.027 7.788 7.830 1.00 97.31 237 GLN A O 1
ATOM 1745 N N . ALA A 1 238 ? -17.690 6.474 9.055 1.00 96.25 238 ALA A N 1
ATOM 1746 C CA . ALA A 1 238 ? -17.356 7.497 10.045 1.00 96.25 238 ALA A CA 1
ATOM 1747 C C . ALA A 1 238 ? -16.228 8.437 9.581 1.00 96.25 238 ALA A C 1
ATOM 1749 O O . ALA A 1 238 ? -15.970 9.445 10.234 1.00 96.25 238 ALA A O 1
ATOM 1750 N N . VAL A 1 239 ? -15.535 8.102 8.489 1.00 95.75 239 VAL A N 1
ATOM 1751 C CA . VAL A 1 239 ? -14.528 8.969 7.873 1.00 95.75 239 VAL A CA 1
ATOM 1752 C C . VAL A 1 239 ? -15.239 10.002 7.006 1.00 95.75 239 VAL A C 1
ATOM 1754 O O . VAL A 1 239 ? -16.173 9.666 6.280 1.00 95.75 239 VAL A O 1
ATOM 1757 N N . GLU A 1 240 ? -14.784 11.252 7.040 1.00 91.88 240 GLU A N 1
ATOM 1758 C CA . GLU A 1 240 ? -15.274 12.293 6.135 1.00 91.88 240 GLU A CA 1
ATOM 1759 C C . GLU A 1 240 ? -15.162 11.844 4.665 1.00 91.88 240 GLU A C 1
ATOM 1761 O O . GLU A 1 240 ? -14.147 11.291 4.243 1.00 91.88 240 GLU A O 1
ATOM 1766 N N . GLY A 1 241 ? -16.236 12.020 3.890 1.00 92.25 241 GLY A N 1
ATOM 1767 C CA . GLY A 1 241 ? -16.324 11.531 2.507 1.00 92.25 241 GLY A CA 1
ATOM 1768 C C . GLY A 1 241 ? -16.510 10.012 2.361 1.00 92.25 241 GLY A C 1
ATOM 1769 O O . GLY A 1 241 ? -16.687 9.527 1.243 1.00 92.25 241 GLY A O 1
ATOM 1770 N N . GLY A 1 242 ? -16.511 9.254 3.462 1.00 96.75 242 GLY A N 1
ATOM 1771 C CA . GLY A 1 242 ? -16.757 7.817 3.476 1.00 96.75 242 GLY A CA 1
ATOM 1772 C C . GLY A 1 242 ? -18.201 7.480 3.108 1.00 96.75 242 GLY A C 1
ATOM 1773 O O . GLY A 1 242 ? -19.154 8.013 3.674 1.00 96.75 242 GLY A O 1
ATOM 1774 N N . ARG A 1 243 ? -18.376 6.568 2.151 1.00 97.06 243 ARG A N 1
ATOM 1775 C CA . ARG A 1 243 ? -19.687 6.137 1.645 1.00 97.06 243 ARG A CA 1
ATOM 1776 C C . ARG A 1 243 ? -19.971 4.675 1.996 1.00 97.06 243 ARG A C 1
ATOM 1778 O O . ARG A 1 243 ? -19.035 3.900 2.205 1.00 97.06 243 ARG A O 1
ATOM 1785 N N . PRO A 1 244 ? -21.250 4.255 2.026 1.00 97.44 244 PRO A N 1
ATOM 1786 C CA . PRO A 1 244 ? -21.595 2.846 2.152 1.00 97.44 244 PRO A CA 1
ATOM 1787 C C . PRO A 1 244 ? -20.931 2.004 1.056 1.00 97.44 244 PRO A C 1
ATOM 1789 O O . PRO A 1 244 ? -21.060 2.299 -0.132 1.00 97.44 244 PRO A O 1
ATOM 1792 N N . VAL A 1 245 ? -20.254 0.927 1.454 1.00 97.25 245 VAL A N 1
ATOM 1793 C CA . VAL A 1 245 ? -19.630 -0.012 0.514 1.00 97.25 245 VAL A CA 1
ATOM 1794 C C . VAL A 1 245 ? -20.715 -0.817 -0.203 1.00 97.25 245 VAL A C 1
ATOM 1796 O O . VAL A 1 245 ? -21.421 -1.628 0.403 1.00 97.25 245 VAL A O 1
ATOM 1799 N N . THR A 1 246 ? -20.837 -0.611 -1.512 1.00 95.00 246 THR A N 1
ATOM 1800 C CA . THR A 1 246 ? -21.764 -1.356 -2.373 1.00 95.00 246 THR A CA 1
ATOM 1801 C C . THR A 1 246 ? -21.074 -2.562 -3.012 1.00 95.00 246 THR A C 1
ATOM 1803 O O . THR A 1 246 ? -19.847 -2.642 -3.062 1.00 95.00 246 THR A O 1
ATOM 1806 N N . GLY A 1 247 ? -21.862 -3.524 -3.507 1.00 93.50 247 GLY A N 1
ATOM 1807 C CA . GLY A 1 247 ? -21.312 -4.653 -4.269 1.00 93.50 247 GLY A CA 1
ATOM 1808 C C . GLY A 1 247 ? -20.565 -4.191 -5.525 1.00 93.50 247 GLY A C 1
ATOM 1809 O O . GLY A 1 247 ? -19.440 -4.614 -5.754 1.00 93.50 247 GLY A O 1
ATOM 1810 N N . GLU A 1 248 ? -21.152 -3.262 -6.280 1.00 95.25 248 GLU A N 1
ATOM 1811 C CA . GLU A 1 248 ? -20.551 -2.696 -7.496 1.00 95.25 248 GLU A CA 1
ATOM 1812 C C . GLU A 1 248 ? -19.262 -1.917 -7.204 1.00 95.25 248 GLU A C 1
ATOM 1814 O O . GLU A 1 248 ? -18.259 -2.102 -7.892 1.00 95.25 248 GLU A O 1
ATOM 1819 N N . GLY A 1 249 ? -19.260 -1.089 -6.151 1.00 96.00 249 GLY A N 1
ATOM 1820 C CA . GLY A 1 249 ? -18.079 -0.332 -5.734 1.00 96.00 249 GLY A CA 1
ATOM 1821 C C . GLY A 1 249 ? -16.942 -1.245 -5.280 1.00 96.00 249 GLY A C 1
ATOM 1822 O O . GLY A 1 249 ? -15.787 -1.026 -5.643 1.00 96.00 249 GLY A O 1
ATOM 1823 N N . LEU A 1 250 ? -17.269 -2.317 -4.553 1.00 97.38 250 LEU A N 1
ATOM 1824 C CA . LEU A 1 250 ? -16.290 -3.330 -4.172 1.00 97.38 250 LEU A CA 1
ATOM 1825 C C . LEU A 1 250 ? -15.737 -4.070 -5.394 1.00 97.38 250 LEU A C 1
ATOM 1827 O O . LEU A 1 250 ? -14.547 -4.362 -5.441 1.00 97.38 250 LEU A O 1
ATOM 1831 N N . GLU A 1 251 ? -16.561 -4.348 -6.403 1.00 97.50 251 GLU A N 1
ATOM 1832 C CA . GLU A 1 251 ? -16.108 -5.053 -7.604 1.00 97.50 251 GLU A CA 1
ATOM 1833 C C . GLU A 1 251 ? -15.168 -4.184 -8.432 1.00 97.50 251 GLU A C 1
ATOM 1835 O O . GLU A 1 251 ? -14.116 -4.648 -8.875 1.00 97.50 251 GLU A O 1
ATOM 1840 N N . ALA A 1 252 ? -15.513 -2.906 -8.585 1.00 97.75 252 ALA A N 1
ATOM 1841 C CA . ALA A 1 252 ? -14.648 -1.923 -9.217 1.00 97.75 252 ALA A CA 1
ATOM 1842 C C . ALA A 1 252 ? -13.298 -1.818 -8.491 1.00 97.75 252 ALA A C 1
ATOM 1844 O O . ALA A 1 252 ? -12.254 -1.908 -9.139 1.00 97.75 252 ALA A O 1
ATOM 1845 N N . ALA A 1 253 ? -13.313 -1.729 -7.158 1.00 98.12 253 ALA A N 1
ATOM 1846 C CA . ALA A 1 253 ? -12.100 -1.690 -6.348 1.00 98.12 253 ALA A CA 1
ATOM 1847 C C . ALA A 1 253 ? -11.236 -2.952 -6.524 1.00 98.12 253 ALA A C 1
ATOM 1849 O O . ALA A 1 253 ? -10.028 -2.840 -6.716 1.00 98.12 253 ALA A O 1
ATOM 1850 N N . VAL A 1 254 ? -11.845 -4.144 -6.534 1.00 97.94 254 VAL A N 1
ATOM 1851 C CA . VAL A 1 254 ? -11.138 -5.418 -6.760 1.00 97.94 254 VAL A CA 1
ATOM 1852 C C . VAL A 1 254 ? -10.502 -5.478 -8.143 1.00 97.94 254 VAL A C 1
ATOM 1854 O O . VAL A 1 254 ? -9.359 -5.916 -8.271 1.00 97.94 254 VAL A O 1
ATOM 1857 N N . ARG A 1 255 ? -11.211 -5.051 -9.193 1.00 98.19 255 ARG A N 1
ATOM 1858 C CA . ARG A 1 255 ? -10.644 -5.012 -10.551 1.00 98.19 255 ARG A CA 1
ATOM 1859 C C . ARG A 1 255 ? -9.458 -4.057 -10.623 1.00 98.19 255 ARG A C 1
ATOM 1861 O O . ARG A 1 255 ? -8.429 -4.404 -11.200 1.00 98.19 255 ARG A O 1
ATOM 1868 N N . LEU A 1 256 ? -9.584 -2.892 -9.995 1.00 98.44 256 LEU A N 1
ATOM 1869 C CA . LEU A 1 256 ? -8.541 -1.879 -9.976 1.00 98.44 256 LEU A CA 1
ATOM 1870 C C . LEU A 1 256 ? -7.280 -2.367 -9.240 1.00 98.44 256 LEU A C 1
ATOM 1872 O O . LEU A 1 256 ? -6.181 -2.312 -9.793 1.00 98.44 256 LEU A O 1
ATOM 1876 N N . THR A 1 257 ? -7.414 -2.936 -8.038 1.00 97.44 257 THR A N 1
ATOM 1877 C CA . THR A 1 257 ? -6.259 -3.494 -7.310 1.00 97.44 257 THR A CA 1
ATOM 1878 C C . THR A 1 257 ? -5.682 -4.728 -8.006 1.00 97.44 257 THR A C 1
ATOM 1880 O O . THR A 1 257 ? -4.469 -4.953 -7.970 1.00 97.44 257 THR A O 1
ATOM 1883 N N . ALA A 1 258 ? -6.505 -5.524 -8.695 1.00 97.69 258 ALA A N 1
ATOM 1884 C CA . ALA A 1 258 ? -6.030 -6.638 -9.509 1.00 97.69 258 ALA A CA 1
ATOM 1885 C C . ALA A 1 258 ? -5.166 -6.173 -10.692 1.00 97.69 258 ALA A C 1
ATOM 1887 O O . ALA A 1 258 ? -4.158 -6.830 -10.971 1.00 97.69 258 ALA A O 1
ATOM 1888 N N . ALA A 1 259 ? -5.513 -5.052 -11.335 1.00 98.19 259 ALA A N 1
ATOM 1889 C CA . ALA A 1 259 ? -4.708 -4.438 -12.393 1.00 98.19 259 ALA A CA 1
ATOM 1890 C C . ALA A 1 259 ? -3.345 -3.970 -11.859 1.00 98.19 259 ALA A C 1
ATOM 1892 O O . ALA A 1 259 ? -2.311 -4.325 -12.422 1.00 98.19 259 ALA A O 1
ATOM 1893 N N . VAL A 1 260 ? -3.318 -3.299 -10.701 1.00 98.25 260 VAL A N 1
ATOM 1894 C CA . VAL A 1 260 ? -2.067 -2.915 -10.020 1.00 98.25 260 VAL A CA 1
ATOM 1895 C C . VAL A 1 260 ? -1.190 -4.139 -9.726 1.00 98.25 260 VAL A C 1
ATOM 1897 O O . VAL A 1 260 ? -0.004 -4.167 -10.062 1.00 98.25 260 VAL A O 1
ATOM 1900 N N . ARG A 1 261 ? -1.771 -5.202 -9.152 1.00 97.12 261 ARG A N 1
ATOM 1901 C CA . ARG A 1 261 ? -1.046 -6.458 -8.882 1.00 97.12 261 ARG A CA 1
ATOM 1902 C C . ARG A 1 261 ? -0.528 -7.114 -10.164 1.00 97.12 261 ARG A C 1
ATOM 1904 O O . ARG A 1 261 ? 0.544 -7.711 -10.138 1.00 97.12 261 ARG A O 1
ATOM 1911 N N . ALA A 1 262 ? -1.284 -7.049 -11.260 1.00 98.06 262 ALA A N 1
ATOM 1912 C CA . ALA A 1 262 ? -0.865 -7.587 -12.552 1.00 98.06 262 ALA A CA 1
ATOM 1913 C C . ALA A 1 262 ? 0.325 -6.804 -13.127 1.00 98.06 262 ALA A C 1
ATOM 1915 O O . ALA A 1 262 ? 1.308 -7.427 -13.522 1.00 98.06 262 ALA A O 1
ATOM 1916 N N . GLY A 1 263 ? 0.290 -5.469 -13.077 1.00 98.31 263 GLY A N 1
ATOM 1917 C CA . GLY A 1 263 ? 1.401 -4.610 -13.497 1.00 98.31 263 GLY A CA 1
ATOM 1918 C C . GLY A 1 263 ? 2.690 -4.881 -12.713 1.00 98.31 263 GLY A C 1
ATOM 1919 O O . GLY A 1 263 ? 3.743 -5.107 -13.304 1.00 98.31 263 GLY A O 1
ATOM 1920 N N . LEU A 1 264 ? 2.612 -4.989 -11.380 1.00 97.88 264 LEU A N 1
ATOM 1921 C CA . LEU A 1 264 ? 3.765 -5.398 -10.560 1.00 97.88 264 LEU A CA 1
ATOM 1922 C C . LEU A 1 264 ? 4.266 -6.809 -10.912 1.00 97.88 264 LEU A C 1
ATOM 1924 O O . LEU A 1 264 ? 5.472 -7.057 -10.883 1.00 97.88 264 LEU A O 1
ATOM 1928 N N . GLY A 1 265 ? 3.361 -7.730 -11.257 1.00 98.00 265 GLY A N 1
ATOM 1929 C CA . GLY A 1 265 ? 3.704 -9.073 -11.727 1.00 98.00 265 GLY A CA 1
ATOM 1930 C C . GLY A 1 265 ? 4.479 -9.061 -13.048 1.00 98.00 265 GLY A C 1
ATOM 1931 O O . GLY A 1 265 ? 5.485 -9.760 -13.165 1.00 98.00 265 GLY A O 1
ATOM 1932 N N . ARG A 1 266 ? 4.073 -8.216 -14.002 1.00 97.81 266 ARG A N 1
ATOM 1933 C CA . ARG A 1 266 ? 4.791 -8.003 -15.269 1.00 97.81 266 ARG A CA 1
ATOM 1934 C C . ARG A 1 266 ? 6.192 -7.451 -15.032 1.00 97.81 266 ARG A C 1
ATOM 1936 O O . ARG A 1 266 ? 7.166 -8.036 -15.494 1.00 97.81 266 ARG A O 1
ATOM 1943 N N . LEU A 1 267 ? 6.329 -6.422 -14.193 1.00 96.69 267 LEU A N 1
ATOM 1944 C CA . LEU A 1 267 ? 7.646 -5.900 -13.803 1.00 96.69 267 LEU A CA 1
ATOM 1945 C C . LEU A 1 267 ? 8.518 -6.957 -13.105 1.00 96.69 267 LEU A C 1
ATOM 1947 O O . LEU A 1 267 ? 9.730 -7.006 -13.313 1.00 96.69 267 LEU A O 1
ATOM 1951 N N . ALA A 1 268 ? 7.926 -7.830 -12.286 1.00 95.00 268 ALA A N 1
ATOM 1952 C CA . ALA A 1 268 ? 8.657 -8.933 -11.671 1.00 95.00 268 ALA A CA 1
ATOM 1953 C C . ALA A 1 268 ? 9.147 -9.955 -12.714 1.00 95.00 268 ALA A C 1
ATOM 1955 O O . ALA A 1 268 ? 10.273 -10.440 -12.589 1.00 95.00 268 ALA A O 1
ATOM 1956 N N . ALA A 1 269 ? 8.344 -10.247 -13.743 1.00 94.12 269 ALA A N 1
ATOM 1957 C CA . ALA A 1 269 ? 8.733 -11.107 -14.859 1.00 94.12 269 ALA A CA 1
ATOM 1958 C C . ALA A 1 269 ? 9.867 -10.479 -15.685 1.00 94.12 269 ALA A C 1
ATOM 1960 O O . ALA A 1 269 ? 10.885 -11.137 -15.900 1.00 94.12 269 ALA A O 1
ATOM 1961 N N . VAL A 1 270 ? 9.758 -9.189 -16.025 1.00 91.62 270 VAL A N 1
ATOM 1962 C CA . VAL A 1 270 ? 10.822 -8.404 -16.674 1.00 91.62 270 VAL A CA 1
ATOM 1963 C C . VAL A 1 270 ? 12.119 -8.482 -15.873 1.00 91.62 270 VAL A C 1
ATOM 1965 O O . VAL A 1 270 ? 13.147 -8.875 -16.411 1.00 91.62 270 VAL A O 1
ATOM 1968 N N . ARG A 1 271 ? 12.084 -8.186 -14.567 1.00 90.75 271 ARG A N 1
ATOM 1969 C CA . ARG A 1 271 ? 13.259 -8.285 -13.682 1.00 90.75 271 ARG A CA 1
ATOM 1970 C C . ARG A 1 271 ? 13.835 -9.700 -13.629 1.00 90.75 271 ARG A C 1
ATOM 1972 O O . ARG A 1 271 ? 15.040 -9.867 -13.455 1.00 90.75 271 ARG A O 1
ATOM 1979 N N . SER A 1 272 ? 12.981 -10.719 -13.720 1.00 88.88 272 SER A N 1
ATOM 1980 C CA . SER A 1 272 ? 13.418 -12.114 -13.733 1.00 88.88 272 SER A CA 1
ATOM 1981 C C . SER A 1 272 ? 14.117 -12.491 -15.042 1.00 88.88 272 SER A C 1
ATOM 1983 O O . SER A 1 272 ? 15.087 -13.249 -15.012 1.00 88.88 272 SER A O 1
ATOM 1985 N N . ALA A 1 273 ? 13.656 -11.959 -16.172 1.00 86.19 273 ALA A N 1
ATOM 1986 C CA . ALA A 1 273 ? 14.293 -12.160 -17.465 1.00 86.19 273 ALA A CA 1
ATOM 1987 C C . ALA A 1 273 ? 15.583 -11.330 -17.579 1.00 86.19 273 ALA A C 1
ATOM 1989 O O . ALA A 1 273 ? 16.644 -11.871 -17.866 1.00 86.19 273 ALA A O 1
ATOM 1990 N N . ARG A 1 274 ? 15.509 -10.027 -17.292 1.00 82.56 274 ARG A N 1
ATOM 1991 C CA . ARG A 1 274 ? 16.569 -9.032 -17.503 1.00 82.56 274 ARG A CA 1
ATOM 1992 C C . ARG A 1 274 ? 16.853 -8.224 -16.226 1.00 82.56 274 ARG A C 1
ATOM 1994 O O . ARG A 1 274 ? 16.394 -7.090 -16.074 1.00 82.56 274 ARG A O 1
ATOM 2001 N N . PRO A 1 275 ? 17.622 -8.773 -15.268 1.00 81.00 275 PRO A N 1
ATOM 2002 C CA . PRO A 1 275 ? 17.974 -8.046 -14.044 1.00 81.00 275 PRO A CA 1
ATOM 2003 C C . PRO A 1 275 ? 18.882 -6.827 -14.296 1.00 81.00 275 PRO A C 1
ATOM 2005 O O . PRO A 1 275 ? 19.011 -5.971 -13.423 1.00 81.00 275 PRO A O 1
ATOM 2008 N N . ASP A 1 276 ? 19.508 -6.738 -15.472 1.00 80.19 276 ASP A N 1
ATOM 2009 C CA . ASP A 1 276 ? 20.353 -5.626 -15.915 1.00 80.19 276 ASP A CA 1
ATOM 2010 C C . ASP A 1 276 ? 19.560 -4.376 -16.333 1.00 80.19 276 ASP A C 1
ATOM 2012 O O . ASP A 1 276 ? 20.106 -3.270 -16.271 1.00 80.19 276 ASP A O 1
ATOM 2016 N N . ILE A 1 277 ? 18.287 -4.531 -16.728 1.00 86.31 277 ILE A N 1
ATOM 2017 C CA . ILE A 1 277 ? 17.422 -3.405 -17.122 1.00 86.31 277 ILE A CA 1
ATOM 2018 C C . ILE A 1 277 ? 16.525 -2.929 -15.979 1.00 86.31 277 ILE A C 1
ATOM 2020 O O . ILE A 1 277 ? 16.264 -1.731 -15.892 1.00 86.31 277 ILE A O 1
ATOM 2024 N N . LEU A 1 278 ? 16.089 -3.832 -15.089 1.00 90.00 278 LEU A N 1
ATOM 2025 C CA . LEU A 1 278 ? 15.287 -3.494 -13.910 1.00 90.00 278 LEU A CA 1
ATOM 2026 C C . LEU A 1 278 ? 15.952 -4.016 -12.623 1.00 90.00 278 LEU A C 1
ATOM 2028 O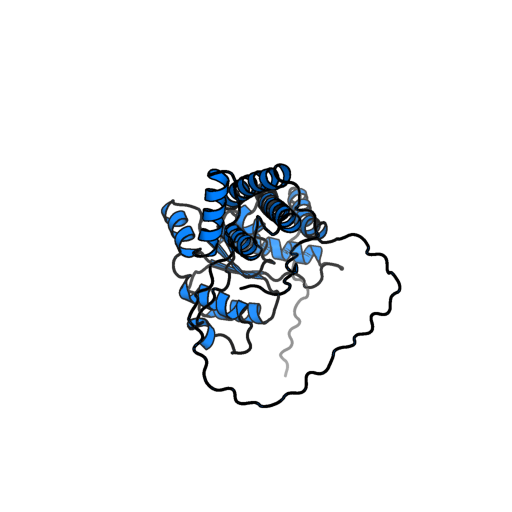 O . LEU A 1 278 ? 15.726 -5.164 -12.225 1.00 90.00 278 LEU A O 1
ATOM 2032 N N . PRO A 1 279 ? 16.732 -3.174 -11.923 1.00 88.00 279 PRO A N 1
ATOM 2033 C CA . PRO A 1 279 ? 17.344 -3.548 -10.655 1.00 88.00 279 PRO A CA 1
ATOM 2034 C C . PRO A 1 279 ? 16.299 -3.875 -9.582 1.00 88.00 279 PRO A C 1
ATOM 2036 O O . PRO A 1 279 ? 15.241 -3.248 -9.490 1.00 88.00 279 PRO A O 1
ATOM 2039 N N . GLY A 1 280 ? 16.629 -4.815 -8.692 1.00 89.12 280 GLY A N 1
ATOM 2040 C CA . GLY A 1 280 ? 15.744 -5.206 -7.588 1.00 89.12 280 GLY A CA 1
ATOM 2041 C C . GLY A 1 280 ? 15.404 -4.061 -6.627 1.00 89.12 280 GLY A C 1
ATOM 2042 O O . GLY A 1 280 ? 14.263 -3.959 -6.185 1.00 89.12 280 GLY A O 1
ATOM 2043 N N . SER A 1 281 ? 16.354 -3.167 -6.349 1.00 88.69 281 SER A N 1
ATOM 2044 C CA . SER A 1 281 ? 16.123 -1.971 -5.528 1.00 88.69 281 SER A CA 1
ATOM 2045 C C . SER A 1 281 ? 15.103 -1.026 -6.165 1.00 88.69 281 SER A C 1
ATOM 2047 O O . SER A 1 281 ? 14.199 -0.552 -5.480 1.00 88.69 281 SER A O 1
ATOM 2049 N N . THR A 1 282 ? 15.191 -0.808 -7.479 1.00 92.19 282 THR A N 1
ATOM 2050 C CA . THR A 1 282 ? 14.228 0.006 -8.227 1.00 92.19 282 THR A CA 1
ATOM 2051 C C . THR A 1 282 ? 12.844 -0.633 -8.238 1.00 92.19 282 THR A C 1
ATOM 2053 O O . THR A 1 282 ? 11.857 0.057 -7.999 1.00 92.19 282 THR A O 1
ATOM 2056 N N . PHE A 1 283 ? 12.757 -1.954 -8.427 1.00 94.31 283 PHE A N 1
ATOM 2057 C CA . PHE A 1 283 ? 11.488 -2.682 -8.323 1.00 94.31 283 PHE A CA 1
ATOM 2058 C C . PHE A 1 283 ? 10.832 -2.502 -6.944 1.00 94.31 283 PHE A C 1
ATOM 2060 O O . PHE A 1 283 ? 9.634 -2.242 -6.862 1.00 94.31 283 PHE A O 1
ATOM 2067 N N . ILE A 1 284 ? 11.607 -2.592 -5.857 1.00 92.19 284 ILE A N 1
ATOM 2068 C CA . ILE A 1 284 ? 11.091 -2.363 -4.499 1.00 92.19 284 ILE A CA 1
ATOM 2069 C C . ILE A 1 284 ? 10.637 -0.911 -4.307 1.00 92.19 284 ILE A C 1
ATOM 2071 O O . ILE A 1 284 ? 9.587 -0.690 -3.707 1.00 92.19 284 ILE A O 1
ATOM 2075 N N . ALA A 1 285 ? 11.375 0.073 -4.827 1.00 92.81 285 ALA A N 1
ATOM 2076 C CA . ALA A 1 285 ? 10.972 1.478 -4.762 1.00 92.81 285 ALA A CA 1
ATOM 2077 C C . ALA A 1 285 ? 9.649 1.731 -5.510 1.00 92.81 285 ALA A C 1
ATOM 2079 O O . ALA A 1 285 ? 8.750 2.370 -4.965 1.00 92.81 285 ALA A O 1
ATOM 2080 N N . VAL A 1 286 ? 9.488 1.144 -6.701 1.00 96.00 286 VAL A N 1
ATOM 2081 C CA . VAL A 1 286 ? 8.227 1.163 -7.459 1.00 96.00 286 VAL A CA 1
ATOM 2082 C C . VAL A 1 286 ? 7.093 0.509 -6.669 1.00 96.00 286 VAL A C 1
ATOM 2084 O O . VAL A 1 286 ? 6.021 1.094 -6.530 1.00 96.00 286 VAL A O 1
ATOM 2087 N N . ALA A 1 287 ? 7.329 -0.676 -6.100 1.00 94.62 287 ALA A N 1
ATOM 2088 C CA . ALA A 1 287 ? 6.329 -1.387 -5.310 1.00 94.62 287 ALA A CA 1
ATOM 2089 C C . ALA A 1 287 ? 5.895 -0.598 -4.061 1.00 94.62 287 ALA A C 1
ATOM 2091 O O . ALA A 1 287 ? 4.730 -0.663 -3.679 1.00 94.62 287 ALA A O 1
ATOM 2092 N N . ARG A 1 288 ? 6.797 0.174 -3.438 1.00 92.31 288 ARG A N 1
ATOM 2093 C CA . ARG A 1 288 ? 6.453 1.091 -2.338 1.00 92.31 288 ARG A CA 1
ATOM 2094 C C . ARG A 1 288 ? 5.567 2.234 -2.821 1.00 92.31 288 ARG A C 1
ATOM 2096 O O . ARG A 1 288 ? 4.501 2.442 -2.247 1.00 92.31 288 ARG A O 1
ATOM 2103 N N . GLY A 1 289 ? 5.957 2.915 -3.897 1.00 94.44 289 GLY A N 1
ATOM 2104 C CA . GLY A 1 289 ? 5.163 3.991 -4.496 1.00 94.44 289 GLY A CA 1
ATOM 2105 C C . GLY A 1 289 ? 3.758 3.571 -4.904 1.00 94.44 289 GLY A C 1
ATOM 2106 O O . GLY A 1 289 ? 2.795 4.289 -4.648 1.00 94.44 289 GLY A O 1
ATOM 2107 N N . ALA A 1 290 ? 3.627 2.356 -5.442 1.00 96.62 290 ALA A N 1
ATOM 2108 C CA . ALA A 1 290 ? 2.346 1.762 -5.812 1.00 96.62 290 ALA A CA 1
ATOM 2109 C C . ALA A 1 290 ? 1.360 1.629 -4.633 1.00 96.62 290 ALA A C 1
ATOM 2111 O O . ALA A 1 290 ? 0.155 1.542 -4.848 1.00 96.62 290 ALA A O 1
ATOM 2112 N N . THR A 1 291 ? 1.850 1.619 -3.388 1.00 94.25 291 THR A N 1
ATOM 2113 C CA . THR A 1 291 ? 1.002 1.562 -2.182 1.00 94.25 291 THR A CA 1
ATOM 2114 C C . THR A 1 291 ? 0.638 2.935 -1.605 1.00 94.25 291 THR A C 1
ATOM 2116 O O . THR A 1 291 ? -0.127 3.013 -0.638 1.00 94.25 291 THR A O 1
ATOM 2119 N N . VAL A 1 292 ? 1.178 4.004 -2.195 1.00 94.25 292 VAL A N 1
ATOM 2120 C CA . VAL A 1 292 ? 0.956 5.403 -1.806 1.00 94.25 292 VAL A CA 1
ATOM 2121 C C . VAL A 1 292 ? 0.042 6.099 -2.805 1.00 94.25 292 VAL A C 1
ATOM 2123 O O . VAL A 1 292 ? -0.936 6.715 -2.403 1.00 94.25 292 VAL A O 1
ATOM 2126 N N . LEU A 1 293 ? 0.349 5.981 -4.096 1.00 96.75 293 LEU A N 1
ATOM 2127 C CA . LEU A 1 293 ? -0.367 6.670 -5.164 1.00 96.75 293 LEU A CA 1
ATOM 2128 C C . LEU A 1 293 ? -1.831 6.220 -5.299 1.00 96.75 293 LEU A C 1
ATOM 2130 O O . LEU A 1 293 ? -2.253 5.155 -4.825 1.00 96.75 293 LEU A O 1
ATOM 2134 N N . ASP A 1 294 ? -2.627 7.046 -5.973 1.00 97.38 294 ASP A N 1
ATOM 2135 C CA . ASP A 1 294 ? -3.960 6.684 -6.431 1.00 97.38 294 ASP A CA 1
ATOM 2136 C C . ASP A 1 294 ? -3.914 5.408 -7.272 1.00 97.38 294 ASP A C 1
ATOM 2138 O O . ASP A 1 294 ? -3.030 5.243 -8.109 1.00 97.38 294 ASP A O 1
ATOM 2142 N N . ARG A 1 295 ? -4.857 4.485 -7.076 1.00 97.44 295 ARG A N 1
ATOM 2143 C CA . ARG A 1 295 ? -4.762 3.178 -7.744 1.00 97.44 295 ARG A CA 1
ATOM 2144 C C . ARG A 1 295 ? -4.996 3.283 -9.244 1.00 97.44 295 ARG A C 1
ATOM 2146 O O . ARG A 1 295 ? -4.469 2.445 -9.972 1.00 97.44 295 ARG A O 1
ATOM 2153 N N . GLU A 1 296 ? -5.717 4.298 -9.714 1.00 97.88 296 GLU A N 1
ATOM 2154 C CA . GLU A 1 296 ? -5.878 4.561 -11.144 1.00 97.88 296 GLU A CA 1
ATOM 2155 C C . GLU A 1 296 ? -4.583 5.104 -11.756 1.00 97.88 296 GLU A C 1
ATOM 2157 O O . GLU A 1 296 ? -4.177 4.662 -12.834 1.00 97.88 296 GLU A O 1
ATOM 2162 N N . GLU A 1 297 ? -3.892 6.006 -11.049 1.00 97.75 297 GLU A N 1
ATOM 2163 C CA . GLU A 1 297 ? -2.559 6.484 -11.438 1.00 97.75 297 GLU A CA 1
ATOM 2164 C C . GLU A 1 297 ? -1.558 5.326 -11.477 1.00 97.75 297 GLU A C 1
ATOM 2166 O O . GLU A 1 297 ? -0.870 5.139 -12.478 1.00 97.75 297 GLU A O 1
ATOM 2171 N N . VAL A 1 298 ? -1.534 4.493 -10.431 1.00 98.31 298 VAL A N 1
ATOM 2172 C CA . VAL A 1 298 ? -0.644 3.330 -10.337 1.00 98.31 298 VAL A CA 1
ATOM 2173 C C . VAL A 1 298 ? -0.912 2.333 -11.452 1.00 98.31 298 VAL A C 1
ATOM 2175 O O . VAL A 1 298 ? 0.035 1.861 -12.073 1.00 98.31 298 VAL A O 1
ATOM 2178 N N . ALA A 1 299 ? -2.175 1.993 -11.718 1.00 98.50 299 ALA A N 1
ATOM 2179 C CA . ALA A 1 299 ? -2.511 1.052 -12.781 1.00 98.50 299 ALA A CA 1
ATOM 2180 C C . ALA A 1 299 ? -2.005 1.555 -14.144 1.00 98.50 299 ALA A C 1
ATOM 2182 O O . ALA A 1 299 ? -1.389 0.791 -14.885 1.00 98.50 299 ALA A O 1
ATOM 2183 N N . ARG A 1 300 ? -2.189 2.848 -14.439 1.00 98.50 300 ARG A N 1
ATOM 2184 C CA . ARG A 1 300 ? -1.714 3.486 -15.676 1.00 98.50 300 ARG A CA 1
ATOM 2185 C C . ARG A 1 300 ? -0.189 3.528 -15.772 1.00 98.50 300 ARG A C 1
ATOM 2187 O O . ARG A 1 300 ? 0.374 3.208 -16.820 1.00 98.50 300 ARG A O 1
ATOM 2194 N N . ASP A 1 301 ? 0.477 3.922 -14.692 1.00 98.44 301 ASP A N 1
ATOM 2195 C CA . ASP A 1 301 ? 1.932 4.063 -14.649 1.00 98.44 301 ASP A CA 1
ATOM 2196 C C . ASP A 1 301 ? 2.626 2.700 -14.732 1.00 98.44 301 ASP A C 1
ATOM 2198 O O . ASP A 1 301 ? 3.606 2.552 -15.462 1.00 98.44 301 ASP A O 1
ATOM 2202 N N . LEU A 1 302 ? 2.095 1.682 -14.045 1.00 98.50 302 LEU A N 1
ATOM 2203 C CA . LEU A 1 302 ? 2.608 0.316 -14.130 1.00 98.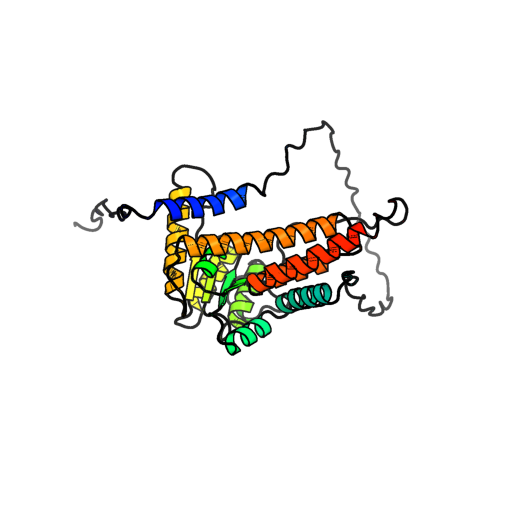50 302 LEU A CA 1
ATOM 2204 C C . LEU A 1 302 ? 2.382 -0.299 -15.509 1.00 98.50 302 LEU A C 1
ATOM 2206 O O . LEU A 1 302 ? 3.273 -0.993 -15.985 1.00 98.50 302 LEU A O 1
ATOM 2210 N N . GLU A 1 303 ? 1.237 -0.051 -16.149 1.00 98.25 303 GLU A N 1
ATOM 2211 C CA . GLU A 1 303 ? 0.981 -0.503 -17.521 1.00 98.25 303 GLU A CA 1
ATOM 2212 C C . GLU A 1 303 ? 2.002 0.102 -18.490 1.00 98.25 303 GLU A C 1
ATOM 2214 O O . GLU A 1 303 ? 2.680 -0.620 -19.217 1.00 98.25 303 GLU A O 1
ATOM 2219 N N . THR A 1 304 ? 2.168 1.427 -18.427 1.00 98.25 304 THR A N 1
ATOM 2220 C CA . THR A 1 304 ? 3.105 2.178 -19.275 1.00 98.25 304 THR A CA 1
ATOM 2221 C C . THR A 1 304 ? 4.539 1.690 -19.083 1.00 98.25 304 THR A C 1
ATOM 2223 O O . THR A 1 304 ? 5.251 1.438 -20.053 1.00 98.25 304 THR A O 1
ATOM 2226 N N . LEU A 1 305 ? 4.971 1.540 -17.828 1.00 98.00 305 LEU A N 1
ATOM 2227 C CA . LEU A 1 305 ? 6.321 1.096 -17.500 1.00 98.00 305 LEU A CA 1
ATOM 2228 C C . LEU A 1 305 ? 6.555 -0.371 -17.884 1.00 98.00 305 LEU A C 1
ATOM 2230 O O . LEU A 1 305 ? 7.626 -0.703 -18.384 1.00 98.00 305 LEU A O 1
ATOM 2234 N N . ALA A 1 306 ? 5.580 -1.252 -17.648 1.00 97.12 306 ALA A N 1
ATOM 2235 C CA . ALA A 1 306 ? 5.709 -2.665 -17.984 1.00 97.12 306 ALA A CA 1
ATOM 2236 C C . ALA A 1 306 ? 5.785 -2.880 -19.497 1.00 97.12 306 ALA A C 1
ATOM 2238 O O . ALA A 1 306 ? 6.682 -3.587 -19.943 1.00 97.12 306 ALA A O 1
ATOM 2239 N N . ALA A 1 307 ? 4.913 -2.231 -20.274 1.00 97.38 307 ALA A N 1
ATOM 2240 C CA . ALA A 1 307 ? 4.917 -2.338 -21.731 1.00 97.38 307 ALA A CA 1
ATOM 2241 C C . ALA A 1 307 ? 6.241 -1.851 -22.347 1.00 97.38 307 ALA A C 1
ATOM 2243 O O . ALA A 1 307 ? 6.798 -2.514 -23.219 1.00 97.38 307 ALA A O 1
ATOM 2244 N N . ASP A 1 308 ? 6.781 -0.728 -21.860 1.00 96.38 308 ASP A N 1
ATOM 2245 C CA . ASP A 1 308 ? 8.079 -0.209 -22.311 1.00 96.38 308 ASP A CA 1
ATOM 2246 C C . ASP A 1 308 ? 9.218 -1.191 -22.024 1.00 96.38 308 ASP A C 1
ATOM 2248 O O . ASP A 1 308 ? 10.011 -1.511 -22.908 1.00 96.38 308 ASP A O 1
ATOM 2252 N N . LEU A 1 309 ? 9.285 -1.715 -20.798 1.00 94.12 309 LEU A N 1
ATOM 2253 C CA . LEU A 1 309 ? 10.351 -2.637 -20.429 1.00 94.12 309 LEU A CA 1
ATOM 2254 C C . LEU A 1 309 ? 10.228 -3.990 -21.133 1.00 94.12 309 LEU A C 1
ATOM 2256 O O . LEU A 1 309 ? 11.251 -4.574 -21.472 1.00 94.12 309 LEU A O 1
ATOM 2260 N N . GLU A 1 310 ? 9.017 -4.487 -21.377 1.00 94.69 310 GLU A N 1
ATOM 2261 C CA . GLU A 1 310 ? 8.795 -5.691 -22.185 1.00 94.69 310 GLU A CA 1
ATOM 2262 C C . GLU A 1 310 ? 9.300 -5.492 -23.619 1.00 94.69 310 GLU A C 1
ATOM 2264 O O . GLU A 1 310 ? 10.061 -6.325 -24.106 1.00 94.69 310 GLU A O 1
ATOM 2269 N N . ALA A 1 311 ? 9.016 -4.345 -24.243 1.00 92.88 311 ALA A N 1
ATOM 2270 C CA . ALA A 1 311 ? 9.559 -4.016 -25.561 1.00 92.88 311 ALA A CA 1
ATOM 2271 C C . ALA A 1 311 ? 11.101 -3.937 -25.560 1.00 92.88 311 ALA A C 1
ATOM 2273 O O . ALA A 1 311 ? 11.751 -4.387 -26.504 1.00 92.88 311 ALA A O 1
ATOM 2274 N N . VAL A 1 312 ? 11.714 -3.422 -24.485 1.00 89.50 312 VAL A N 1
ATOM 2275 C CA . VAL A 1 312 ? 13.182 -3.434 -24.314 1.00 89.50 312 VAL A CA 1
ATOM 2276 C C . VAL A 1 312 ? 13.731 -4.863 -24.213 1.00 89.50 312 VAL A C 1
ATOM 2278 O O . VAL A 1 312 ? 14.803 -5.143 -24.755 1.00 89.50 312 VAL A O 1
ATOM 2281 N N . VAL A 1 313 ? 13.021 -5.770 -23.532 1.00 87.69 313 VAL A N 1
ATOM 2282 C CA . VAL A 1 313 ? 13.394 -7.194 -23.461 1.00 87.69 313 VAL A CA 1
ATOM 2283 C C . VAL A 1 313 ? 13.306 -7.845 -24.843 1.00 87.69 313 VAL A C 1
ATOM 2285 O O . VAL A 1 313 ? 14.209 -8.592 -25.210 1.00 87.69 313 VAL A O 1
ATOM 2288 N N . GLU A 1 314 ? 12.254 -7.558 -25.611 1.00 87.81 314 GLU A N 1
ATOM 2289 C CA . GLU A 1 314 ? 12.042 -8.124 -26.949 1.00 87.81 314 GLU A CA 1
ATOM 2290 C C . GLU A 1 314 ? 13.072 -7.625 -27.974 1.00 87.81 314 GLU A C 1
ATOM 2292 O O . GLU A 1 314 ? 13.574 -8.410 -28.777 1.00 87.81 314 GLU A O 1
ATOM 2297 N N . ALA A 1 315 ? 13.434 -6.339 -27.928 1.00 85.12 315 ALA A N 1
ATOM 2298 C CA . ALA A 1 315 ? 14.371 -5.728 -28.874 1.00 85.12 315 ALA A CA 1
ATOM 2299 C C . ALA A 1 315 ? 15.838 -6.156 -28.673 1.00 85.12 315 ALA A C 1
ATOM 2301 O O . ALA A 1 315 ? 16.653 -6.030 -29.588 1.00 85.12 315 ALA A O 1
ATOM 2302 N N . GLY A 1 316 ? 16.198 -6.638 -27.481 1.00 73.44 316 GLY A N 1
ATOM 2303 C CA . GLY A 1 316 ? 17.548 -7.090 -27.157 1.00 73.44 316 GLY A CA 1
ATOM 2304 C C . GLY A 1 316 ? 17.513 -8.479 -26.528 1.00 73.44 316 GLY A C 1
ATOM 2305 O O . GLY A 1 316 ? 17.272 -8.553 -25.321 1.00 73.44 316 GLY A O 1
ATOM 2306 N N . PRO A 1 317 ? 17.772 -9.569 -27.277 1.00 62.69 317 PRO A N 1
ATOM 2307 C CA . PRO A 1 317 ? 17.792 -10.911 -26.705 1.00 62.69 317 PRO A CA 1
ATOM 2308 C C . PRO A 1 317 ? 18.793 -11.016 -25.546 1.00 62.69 317 PRO A C 1
ATOM 2310 O O . PRO A 1 317 ? 19.744 -10.235 -25.439 1.00 62.69 317 PRO A O 1
ATOM 2313 N N . LEU A 1 318 ? 18.541 -11.969 -24.643 1.00 59.38 318 LEU A N 1
ATOM 2314 C CA . LEU A 1 318 ? 19.377 -12.222 -23.468 1.00 59.38 318 LEU A CA 1
ATOM 2315 C C . LEU A 1 318 ? 20.854 -12.364 -23.882 1.00 59.38 318 LEU A C 1
ATOM 2317 O O . LEU A 1 318 ? 21.129 -13.096 -24.834 1.00 59.38 318 LEU A O 1
ATOM 2321 N N . PRO A 1 319 ? 21.801 -11.699 -23.191 1.00 57.69 319 PRO A N 1
ATOM 2322 C CA . PRO A 1 319 ? 23.214 -11.964 -23.415 1.00 57.69 319 PRO A CA 1
ATOM 2323 C C . PRO A 1 319 ? 23.494 -13.458 -23.208 1.00 57.69 319 PRO A C 1
ATOM 2325 O O . PRO A 1 319 ? 23.004 -14.041 -22.240 1.00 57.69 319 PRO A O 1
ATOM 2328 N N . ASP A 1 320 ? 24.264 -14.064 -24.114 1.00 53.84 320 ASP A N 1
ATOM 2329 C CA . ASP A 1 320 ? 24.642 -15.476 -24.022 1.00 53.84 320 ASP A CA 1
ATOM 2330 C C . ASP A 1 320 ? 25.439 -15.715 -22.723 1.00 53.84 320 ASP A C 1
ATOM 2332 O O . ASP A 1 320 ? 26.415 -15.021 -22.419 1.00 53.84 320 ASP A O 1
ATOM 2336 N N . ASP A 1 321 ? 24.960 -16.657 -21.914 1.00 55.38 321 ASP A N 1
ATOM 2337 C CA . ASP A 1 321 ? 25.098 -16.715 -20.451 1.00 55.38 321 ASP A CA 1
ATOM 2338 C C . ASP A 1 321 ? 26.468 -17.223 -19.945 1.00 55.38 321 ASP A C 1
ATOM 2340 O O . ASP A 1 321 ? 26.565 -18.006 -19.001 1.00 55.38 321 ASP A O 1
ATOM 2344 N N . ARG A 1 322 ? 27.573 -16.855 -20.606 1.00 49.66 322 ARG A N 1
ATOM 2345 C CA . ARG A 1 322 ? 28.897 -17.454 -20.328 1.00 49.66 322 ARG A CA 1
ATOM 2346 C C . ARG A 1 322 ? 29.986 -16.491 -19.872 1.00 49.66 322 ARG A C 1
ATOM 2348 O O . ARG A 1 322 ? 31.047 -16.953 -19.462 1.00 49.66 322 ARG A O 1
ATOM 2355 N N . ALA A 1 323 ? 29.745 -15.182 -19.856 1.00 41.56 323 ALA A N 1
ATOM 2356 C CA . ALA A 1 323 ? 30.751 -14.209 -19.427 1.00 41.56 323 ALA A CA 1
ATOM 2357 C C . ALA A 1 323 ? 30.165 -13.164 -18.459 1.00 41.56 323 ALA A C 1
ATOM 2359 O O . ALA A 1 323 ? 29.553 -12.189 -18.879 1.00 41.56 323 ALA A O 1
ATOM 2360 N N . GLY A 1 324 ? 30.385 -13.341 -17.148 1.00 53.75 324 GLY A N 1
ATOM 2361 C CA . GLY A 1 324 ? 30.178 -12.271 -16.155 1.00 53.75 324 GLY A CA 1
ATOM 2362 C C . GLY A 1 324 ? 28.906 -12.335 -15.299 1.00 53.75 324 GLY A C 1
ATOM 2363 O O . GLY A 1 324 ? 28.461 -11.300 -14.799 1.00 53.75 324 GLY A O 1
ATOM 2364 N N . LEU A 1 325 ? 28.333 -13.525 -15.096 1.00 62.28 325 LEU A N 1
ATOM 2365 C CA . LEU A 1 325 ? 27.177 -13.757 -14.224 1.00 62.28 325 LEU A CA 1
ATOM 2366 C C . LEU A 1 325 ? 27.399 -13.219 -12.800 1.00 62.28 325 LEU A C 1
ATOM 2368 O O . LEU A 1 325 ? 28.107 -13.808 -11.983 1.00 62.28 325 LEU A O 1
ATOM 2372 N N . ARG A 1 326 ? 26.742 -12.101 -12.474 1.00 73.19 326 ARG A N 1
ATOM 2373 C CA . ARG A 1 326 ? 26.564 -11.682 -11.079 1.00 73.19 326 ARG A CA 1
ATOM 2374 C C . ARG A 1 326 ? 25.546 -12.616 -10.415 1.00 73.19 326 ARG A C 1
ATOM 2376 O O . ARG A 1 326 ? 24.538 -12.945 -11.045 1.00 73.19 326 ARG A O 1
ATOM 2383 N N . PRO A 1 327 ? 25.753 -13.019 -9.151 1.00 83.75 327 PRO A N 1
ATOM 2384 C CA . PRO A 1 327 ? 24.819 -13.900 -8.463 1.00 83.75 327 PRO A CA 1
ATOM 2385 C C . PRO A 1 327 ? 23.433 -13.251 -8.358 1.00 83.75 327 PRO A C 1
ATOM 2387 O O . PRO A 1 327 ? 23.298 -12.081 -7.992 1.00 83.75 327 PRO A O 1
ATOM 2390 N N . ARG A 1 328 ? 22.390 -14.026 -8.667 1.00 85.31 328 ARG A N 1
ATOM 2391 C CA . ARG A 1 328 ? 20.991 -13.616 -8.501 1.00 85.31 328 ARG A CA 1
ATOM 2392 C C . ARG A 1 328 ? 20.531 -13.977 -7.096 1.00 85.31 328 ARG A C 1
ATOM 2394 O O . ARG A 1 328 ? 20.673 -15.119 -6.673 1.00 85.31 328 ARG A O 1
ATOM 2401 N N . VAL A 1 329 ? 19.952 -13.010 -6.391 1.00 88.12 329 VAL A N 1
ATOM 2402 C CA . VAL A 1 329 ? 19.494 -13.189 -5.008 1.00 88.12 329 VAL A CA 1
ATOM 2403 C C . VAL A 1 329 ? 17.980 -13.034 -4.901 1.00 88.12 329 VAL A C 1
ATOM 2405 O O . VAL A 1 329 ? 17.384 -12.151 -5.524 1.00 88.12 329 VAL A O 1
ATOM 2408 N N . LEU A 1 330 ? 17.362 -13.886 -4.086 1.00 89.50 330 LEU A N 1
ATOM 2409 C CA . LEU A 1 330 ? 15.985 -13.732 -3.628 1.00 89.50 330 LEU A CA 1
ATOM 2410 C C . LEU A 1 330 ? 16.020 -13.250 -2.179 1.00 89.50 330 LEU A C 1
ATOM 2412 O O . LEU A 1 330 ? 16.470 -13.969 -1.292 1.00 89.50 330 LEU A O 1
ATOM 2416 N N . VAL A 1 331 ? 15.536 -12.033 -1.944 1.00 88.75 331 VAL A N 1
ATOM 2417 C CA . VAL A 1 331 ? 15.384 -11.494 -0.591 1.00 88.75 331 VAL A CA 1
ATOM 2418 C C . VAL A 1 331 ? 14.014 -11.906 -0.061 1.00 88.75 331 VAL A C 1
ATOM 2420 O O . VAL A 1 331 ? 12.999 -11.646 -0.706 1.00 88.75 331 VAL A O 1
ATOM 2423 N N . THR A 1 332 ? 13.990 -12.544 1.107 1.00 88.44 332 THR A N 1
ATOM 2424 C CA . THR A 1 332 ? 12.771 -12.977 1.800 1.00 88.44 332 THR A CA 1
ATOM 2425 C C . THR A 1 332 ? 12.760 -12.433 3.225 1.00 88.44 332 THR A C 1
ATOM 2427 O O . THR A 1 332 ? 13.804 -12.377 3.875 1.00 88.44 332 THR A O 1
ATOM 2430 N N . GLY A 1 333 ? 11.593 -11.999 3.701 1.00 83.75 333 GLY A N 1
ATOM 2431 C CA . GLY A 1 333 ? 11.416 -11.421 5.032 1.00 83.75 333 GLY A CA 1
ATOM 2432 C C . GLY A 1 333 ? 10.600 -10.129 5.032 1.00 83.75 333 GLY A C 1
ATOM 2433 O O . GLY A 1 333 ? 10.007 -9.733 4.027 1.00 83.75 333 GLY A O 1
ATOM 2434 N N . GLY A 1 334 ? 10.554 -9.477 6.195 1.00 71.94 334 GLY A N 1
ATOM 2435 C CA . GLY A 1 334 ? 9.947 -8.156 6.336 1.00 71.94 334 GLY A CA 1
ATOM 2436 C C . GLY A 1 334 ? 10.800 -7.079 5.670 1.00 71.94 334 GLY A C 1
ATOM 2437 O O . GLY A 1 334 ? 12.027 -7.145 5.703 1.00 71.94 334 GLY A O 1
ATOM 2438 N N . PHE A 1 335 ? 10.150 -6.071 5.093 1.00 68.81 335 PHE A N 1
ATOM 2439 C CA . PHE A 1 335 ? 10.824 -4.887 4.573 1.00 68.81 335 PHE A CA 1
ATOM 2440 C C . PHE A 1 335 ? 10.234 -3.625 5.207 1.00 68.81 335 PHE A C 1
ATOM 2442 O O . PHE A 1 335 ? 9.016 -3.518 5.369 1.00 68.81 335 PHE A O 1
ATOM 2449 N N . LEU A 1 336 ? 11.131 -2.709 5.577 1.00 58.06 336 LEU A N 1
ATOM 2450 C CA . LEU A 1 336 ? 10.859 -1.323 5.965 1.00 58.06 336 LEU A CA 1
ATOM 2451 C C . LEU A 1 336 ? 10.927 -0.450 4.721 1.00 58.06 336 LEU A C 1
ATOM 2453 O O . LEU A 1 336 ? 12.057 -0.295 4.200 1.00 58.06 336 LEU A O 1
#

Radius of gyration: 24.54 Å; chains: 1; bounding box: 81×59×81 Å

Foldseek 3Di:
DDDDDDDDDPDDDDDDPDPDDCPLVLVLVVVVVVVVVVVPDDDDDDDDDDDDDDDDDDDDDDDDDDDDDDPPPPPDDDDDDQAFDDPLLVVLLCLLLVCLVCLLVVLVVCVVVVAAFEEEEEDPPPPCLLCQLQRHHYFYQFQDPDDQDVLPVQDPPPQDSRLSSSLSCCVPRPPPRHQAYEYEPDDVSSVSSLVSCVVPPPPLRQYYYQYQDPDPDDPCNSVVNVVSSQVVSVSQCSGVSGHRRDSVSSNVSVVLVVLLVVLLVLLVVLCVQCVPNPPPVSSVSSVSSCNSDDSVSSSVNSVSNSVRSVVVCVVDDDDDDDPDDDDDDDDDDDDD

pLDDT: mean 75.72, std 25.94, range [25.91, 98.5]

Secondary structure (DSSP, 8-state):
---S-PPP-S---PPPPPSSSTHHHHHHHHHHHHHHHHTS---------------PPP-------------------PSPPP---SHHHHHHHHHHHHHHH-HHHHHHHHHHTTPPPEEEEESTTS-HHHHHHTT-EEEE-PPPSS---TTTTTS-TTS-HHHHHHHHHHHHHTTTSEEEEEEE-SSHHHHHHHHHHHHHSPTT-EEEEE---S-SSSTTHHHHHHHHHHHHHHHGGGSTT-----HHHHHHHHHHHHHHHHHHHHHHHHHHH-TTTS-HHHHHHHHHHTTTS-HHHHHHHHHHHHHHHHHHHHHSPPPPTTS--PPP----S---

Sequence (336 aa):
MRGLCGELPARGHLPRPLPGRGRLQVHLLLLLCRTLHRRGHGGPVRSGDGSLRQDVPAVRGGSGLLKGASVGTSVGAGPPPCRTAGGAARAALERLVRAGADPVSYLRERRAAGANPAVGYVCGYVPEEVILAAGLHPVRLGGRPGPVGPADSRLQSFACSFARACLDGLLTLMGSEVAGVVFAYTCDSLRAAAESWRIHAPRGTFFHFLNLPARLEGRGVEDYTRAALSRFALSLQAVEGGRPVTGEGLEAAVRLTAAVRAGLGRLAAVRSARPDILPGSTFIAVARGATVLDREEVARDLETLAADLEAVVEAGPLPDDRAGLRPRVLVTGGFL